Protein AF-A0A225UY93-F1 (afdb_monomer_lite)

Sequence (191 aa):
ISNSDKIRLAHNSFARAEPFVVEERKATEDDDVYHFVAYVPVNGKVYELDGLREGPICLGDVPNVENRDSWLQLACPVIQKRIEKYAASEIRFNLLALVRNRIQTYEEQLQAIIEAGGSEQQAAQIQADLAAEQHKRENWALENKRRKHNYIPFIIQLLKSLAEKKQLEPLIKQQLDARNTANATNSSNAQ

Organism: NCBI:txid4795

pLDDT: mean 87.5, std 11.99, range [40.66, 97.69]

Structure (mmCIF, N/CA/C/O backbone):
data_AF-A0A225UY93-F1
#
_entry.id   AF-A0A225UY93-F1
#
loop_
_atom_site.group_PDB
_atom_site.id
_atom_site.type_symbol
_atom_site.label_atom_id
_atom_site.label_alt_id
_atom_site.label_comp_id
_atom_site.label_asym_id
_atom_site.label_entity_id
_atom_site.label_seq_id
_atom_site.pdbx_PDB_ins_code
_atom_site.Cartn_x
_atom_site.Cartn_y
_atom_site.Cartn_z
_atom_site.occupancy
_atom_site.B_iso_or_equiv
_atom_site.auth_seq_id
_atom_site.auth_comp_id
_atom_site.auth_asym_id
_atom_site.auth_atom_id
_atom_site.pdbx_PDB_model_num
ATOM 1 N N . ILE A 1 1 ? -19.111 -5.399 -11.668 1.00 74.81 1 ILE A N 1
ATOM 2 C CA . ILE A 1 1 ? -17.850 -4.639 -11.449 1.00 74.81 1 ILE A CA 1
ATOM 3 C C . ILE A 1 1 ? -17.050 -4.529 -12.745 1.00 74.81 1 ILE A C 1
ATOM 5 O O . ILE A 1 1 ? -16.719 -3.413 -13.121 1.00 74.81 1 ILE A O 1
ATOM 9 N N . SER A 1 2 ? -16.821 -5.638 -13.458 1.00 78.19 2 SER A N 1
ATOM 10 C CA . SER A 1 2 ? -16.103 -5.687 -14.747 1.00 78.19 2 SER A CA 1
ATOM 11 C C . SER A 1 2 ? -16.618 -4.710 -15.814 1.00 78.19 2 SER A C 1
ATOM 13 O O . SER A 1 2 ? -15.820 -4.093 -16.507 1.00 78.19 2 SER A O 1
ATOM 15 N N . ASN A 1 3 ? -17.934 -4.500 -15.895 1.00 86.56 3 ASN A N 1
ATOM 16 C CA . ASN A 1 3 ? -18.546 -3.632 -16.913 1.00 86.56 3 ASN A CA 1
ATOM 17 C C . ASN A 1 3 ? -18.624 -2.143 -16.515 1.00 86.56 3 ASN A C 1
ATOM 19 O O . ASN A 1 3 ? -19.326 -1.371 -17.160 1.00 86.56 3 ASN A O 1
ATOM 23 N N . SER A 1 4 ? -17.968 -1.722 -15.429 1.00 93.81 4 SER A N 1
ATOM 24 C CA . SER A 1 4 ? -17.979 -0.317 -15.004 1.00 93.81 4 SER A CA 1
ATOM 25 C C . SER A 1 4 ? -16.812 0.447 -15.619 1.00 93.81 4 SER A C 1
ATOM 27 O O . SER A 1 4 ? -15.666 0.292 -15.192 1.00 93.81 4 SER A O 1
ATOM 29 N N . ASP A 1 5 ? -17.106 1.337 -16.567 1.00 90.06 5 ASP A N 1
ATOM 30 C CA . ASP A 1 5 ? -16.084 2.157 -17.226 1.00 90.06 5 ASP A CA 1
ATOM 31 C C . ASP A 1 5 ? -15.324 3.056 -16.258 1.00 90.06 5 ASP A C 1
ATOM 33 O O . ASP A 1 5 ? -14.111 3.200 -16.377 1.00 90.06 5 ASP A O 1
ATOM 37 N N . LYS A 1 6 ? -16.002 3.618 -15.252 1.00 92.38 6 LYS A N 1
ATOM 38 C CA . LYS A 1 6 ? -15.345 4.454 -14.236 1.00 92.38 6 LYS A CA 1
ATOM 39 C C . LYS A 1 6 ? -14.279 3.667 -13.472 1.00 92.38 6 LYS A C 1
ATOM 41 O O . LYS A 1 6 ? -13.174 4.165 -13.276 1.00 92.38 6 LYS A O 1
ATOM 46 N N . ILE A 1 7 ? -14.604 2.435 -13.071 1.00 90.12 7 ILE A N 1
ATOM 47 C CA . ILE A 1 7 ? -13.672 1.554 -12.354 1.00 90.12 7 ILE A CA 1
ATOM 48 C C . ILE A 1 7 ? -12.534 1.140 -13.285 1.00 90.12 7 ILE A C 1
ATOM 50 O O . ILE A 1 7 ? -11.372 1.237 -12.903 1.00 90.12 7 ILE A O 1
ATOM 54 N N . ARG A 1 8 ? -12.856 0.747 -14.521 1.00 88.44 8 ARG A N 1
ATOM 55 C CA . ARG A 1 8 ? -11.872 0.336 -15.527 1.00 88.44 8 ARG A CA 1
ATOM 56 C C . ARG A 1 8 ? -10.878 1.451 -15.852 1.00 88.44 8 ARG A C 1
ATOM 58 O O . ARG A 1 8 ? -9.677 1.209 -15.868 1.00 88.44 8 ARG A O 1
ATOM 65 N N . LEU A 1 9 ? -11.355 2.677 -16.066 1.00 88.19 9 LEU A N 1
ATOM 66 C CA . LEU A 1 9 ? -10.507 3.837 -16.347 1.00 88.19 9 LEU A CA 1
ATOM 67 C C . LEU A 1 9 ? -9.611 4.180 -15.155 1.00 88.19 9 LEU A C 1
ATOM 69 O O . LEU A 1 9 ? -8.415 4.393 -15.338 1.00 88.19 9 LEU A O 1
ATOM 73 N N . ALA A 1 10 ? -10.159 4.191 -13.936 1.00 88.81 10 ALA A N 1
ATOM 74 C CA . ALA A 1 10 ? -9.372 4.440 -12.732 1.00 88.81 10 ALA A CA 1
ATOM 75 C C . ALA A 1 10 ? -8.293 3.365 -12.536 1.00 88.81 10 ALA A C 1
ATOM 77 O O . ALA A 1 10 ? -7.130 3.717 -12.353 1.00 88.81 10 ALA A O 1
ATOM 78 N N . HIS A 1 11 ? -8.650 2.083 -12.652 1.00 87.06 11 HIS A N 1
ATOM 79 C CA . HIS A 1 11 ? -7.726 0.950 -12.567 1.00 87.06 11 HIS A CA 1
ATOM 80 C C . HIS A 1 11 ? -6.595 1.065 -13.598 1.00 87.06 11 HIS A C 1
ATOM 82 O O . HIS A 1 11 ? -5.417 1.084 -13.241 1.00 87.06 11 HIS A O 1
ATOM 88 N N . ASN A 1 12 ? -6.949 1.251 -14.871 1.00 86.12 12 ASN A N 1
ATOM 89 C CA . ASN A 1 12 ? -5.981 1.321 -15.964 1.00 86.12 12 ASN A CA 1
ATOM 90 C C . ASN A 1 12 ? -5.109 2.574 -15.895 1.00 86.12 12 ASN A C 1
ATOM 92 O O . ASN A 1 12 ? -3.985 2.564 -16.387 1.00 86.12 12 ASN A O 1
ATOM 96 N N . SER A 1 13 ? -5.581 3.643 -15.247 1.00 86.06 13 SER A N 1
ATOM 97 C CA . SER A 1 13 ? -4.773 4.844 -15.074 1.00 86.06 13 SER A CA 1
ATOM 98 C C . SER A 1 13 ? -3.496 4.578 -14.278 1.00 86.06 13 SER A C 1
ATOM 100 O O . SER A 1 13 ? -2.556 5.344 -14.444 1.00 86.06 13 SER A O 1
ATOM 102 N N . PHE A 1 14 ? -3.433 3.534 -13.440 1.00 84.06 14 PHE A N 1
ATOM 103 C CA . PHE A 1 14 ? -2.247 3.153 -12.659 1.00 84.06 14 PHE A CA 1
ATOM 104 C C . PHE A 1 14 ? -1.382 2.069 -13.323 1.00 84.06 14 PHE A C 1
ATOM 106 O O . PHE A 1 14 ? -0.373 1.670 -12.741 1.00 84.06 14 PHE A O 1
ATOM 113 N N . ALA A 1 15 ? -1.744 1.606 -14.524 1.00 82.00 15 ALA A N 1
ATOM 114 C CA . ALA A 1 15 ? -0.946 0.639 -15.268 1.00 82.00 15 ALA A CA 1
ATOM 115 C C . ALA A 1 15 ? 0.415 1.230 -15.683 1.00 82.00 15 ALA A C 1
ATOM 117 O O . ALA A 1 15 ? 0.569 2.447 -15.839 1.00 82.00 15 ALA A O 1
ATOM 118 N N . ARG A 1 16 ? 1.418 0.359 -15.849 1.00 76.06 16 ARG A N 1
ATOM 119 C CA . ARG A 1 16 ? 2.731 0.752 -16.379 1.00 76.06 16 ARG A CA 1
ATOM 120 C C . ARG A 1 16 ? 2.577 1.230 -17.822 1.00 76.06 16 ARG A C 1
ATOM 122 O O . ARG A 1 16 ? 1.710 0.754 -18.549 1.00 76.06 16 ARG A O 1
ATOM 129 N N . ALA A 1 17 ? 3.437 2.155 -18.243 1.00 72.44 17 ALA A N 1
ATOM 130 C CA . ALA A 1 17 ? 3.565 2.438 -19.665 1.00 72.44 17 ALA A CA 1
ATOM 131 C C . ALA A 1 17 ? 4.197 1.218 -20.344 1.00 72.44 17 ALA A C 1
ATOM 133 O O . ALA A 1 17 ? 5.351 0.899 -20.064 1.00 72.44 17 ALA A O 1
ATOM 134 N N . GLU A 1 18 ? 3.449 0.548 -21.218 1.00 68.56 18 GLU A N 1
ATOM 135 C CA . GLU A 1 18 ? 3.971 -0.512 -22.081 1.00 68.56 18 GLU A CA 1
ATOM 136 C C . GLU A 1 18 ? 4.234 0.069 -23.476 1.00 68.56 18 GLU A C 1
ATOM 138 O O . GLU A 1 18 ? 3.305 0.250 -24.262 1.00 68.56 18 GLU A O 1
ATOM 143 N N . PRO A 1 19 ? 5.484 0.460 -23.785 1.00 60.28 19 PRO A N 1
ATOM 144 C CA . PRO A 1 19 ? 5.819 1.081 -25.064 1.00 60.28 19 PRO A CA 1
ATOM 145 C C . PRO A 1 19 ? 5.869 0.086 -26.231 1.00 60.28 19 PRO A C 1
ATOM 147 O O . PRO A 1 19 ? 5.922 0.514 -27.382 1.00 60.28 19 PRO A O 1
ATOM 150 N N . PHE A 1 20 ? 5.853 -1.217 -25.949 1.00 67.00 20 PHE A N 1
ATOM 151 C CA . PHE A 1 20 ? 5.812 -2.280 -26.946 1.00 67.00 20 PHE A CA 1
ATOM 152 C C . PHE A 1 20 ? 4.588 -3.151 -26.688 1.00 67.00 20 PHE A C 1
ATOM 154 O O . PHE A 1 20 ? 4.304 -3.482 -25.541 1.00 67.00 20 PHE A O 1
ATOM 161 N N . VAL A 1 21 ? 3.887 -3.532 -27.754 1.00 56.62 21 VAL A N 1
ATOM 162 C CA . VAL A 1 21 ? 2.833 -4.543 -27.676 1.00 56.62 21 VAL A CA 1
ATOM 163 C C . VAL A 1 21 ? 3.530 -5.882 -27.462 1.00 56.62 21 VAL A C 1
ATOM 165 O O . VAL A 1 21 ? 4.127 -6.424 -28.390 1.00 56.62 21 VAL A O 1
ATOM 168 N N . VAL A 1 22 ? 3.523 -6.383 -26.231 1.00 57.31 22 VAL A N 1
ATOM 169 C CA . VAL A 1 22 ? 3.884 -7.778 -25.978 1.00 57.31 22 VAL A CA 1
ATOM 170 C C . VAL A 1 22 ? 2.705 -8.596 -26.496 1.00 57.31 22 VAL A C 1
ATOM 172 O O . VAL A 1 22 ? 1.585 -8.409 -26.025 1.00 57.31 22 VAL A O 1
ATOM 175 N N . GLU A 1 23 ? 2.918 -9.435 -27.514 1.00 51.16 23 GLU A N 1
ATOM 176 C CA . GLU A 1 23 ? 1.897 -10.402 -27.932 1.00 51.16 23 GLU A CA 1
ATOM 177 C C . GLU A 1 23 ? 1.429 -11.174 -26.693 1.00 51.16 23 GLU A C 1
ATOM 179 O O . GLU A 1 23 ? 2.265 -11.585 -25.885 1.00 51.16 23 GLU A O 1
ATOM 184 N N . GLU A 1 24 ? 0.111 -11.320 -26.518 1.00 52.06 24 GLU A N 1
ATOM 185 C CA . GLU A 1 24 ? -0.499 -12.005 -25.373 1.00 52.06 24 GLU A CA 1
ATOM 186 C C . GLU A 1 24 ? 0.020 -13.448 -25.286 1.00 52.06 24 GLU A C 1
ATOM 188 O O . GLU A 1 24 ? -0.545 -14.388 -25.849 1.00 52.06 24 GLU A O 1
ATOM 193 N N . ARG A 1 25 ? 1.138 -13.640 -24.586 1.00 57.66 25 ARG A N 1
ATOM 194 C CA . ARG A 1 25 ? 1.660 -14.960 -24.261 1.00 57.66 25 ARG A CA 1
ATOM 195 C C . ARG A 1 25 ? 0.921 -15.469 -23.032 1.00 57.66 25 ARG A C 1
ATOM 197 O O . ARG A 1 25 ? 0.628 -14.711 -22.108 1.00 57.66 25 ARG A O 1
ATOM 204 N N . LYS A 1 26 ? 0.616 -16.767 -23.016 1.00 54.38 26 LYS A N 1
ATOM 205 C CA . LYS A 1 26 ? 0.087 -17.416 -21.812 1.00 54.38 26 LYS A CA 1
ATOM 206 C C . LYS A 1 26 ? 1.077 -17.218 -20.669 1.00 54.38 26 LYS A C 1
ATOM 208 O O . LYS A 1 26 ? 2.279 -17.349 -20.894 1.00 54.38 26 LYS A O 1
ATOM 213 N N . ALA A 1 27 ? 0.544 -16.940 -19.480 1.00 58.69 27 ALA A N 1
ATOM 214 C CA . ALA A 1 27 ? 1.356 -16.773 -18.289 1.00 58.69 27 ALA A CA 1
ATOM 215 C C . ALA A 1 27 ? 2.241 -18.014 -18.077 1.00 58.69 27 ALA A C 1
ATOM 217 O O . ALA A 1 27 ? 1.733 -19.139 -18.053 1.00 58.69 27 ALA A O 1
ATOM 218 N N . THR A 1 28 ? 3.552 -17.814 -17.985 1.00 66.12 28 THR A N 1
ATOM 219 C CA . THR A 1 28 ? 4.525 -18.851 -17.615 1.00 66.12 28 THR A CA 1
ATOM 220 C C . THR A 1 28 ? 4.696 -18.905 -16.096 1.00 66.12 28 THR A C 1
ATOM 222 O O . THR A 1 28 ? 4.259 -17.994 -15.403 1.00 66.12 28 THR A O 1
ATOM 225 N N . GLU A 1 29 ? 5.351 -19.939 -15.559 1.00 59.09 29 GLU A N 1
ATOM 226 C CA . GLU A 1 29 ? 5.636 -20.037 -14.110 1.00 59.09 29 GLU A CA 1
ATOM 227 C C . GLU A 1 29 ? 6.471 -18.854 -13.573 1.00 59.09 29 GLU A C 1
ATOM 229 O O . GLU A 1 29 ? 6.382 -18.522 -12.392 1.00 59.09 29 GLU A O 1
ATOM 234 N N . ASP A 1 30 ? 7.217 -18.177 -14.454 1.00 60.00 30 ASP A N 1
ATOM 235 C CA . ASP A 1 30 ? 7.965 -16.950 -14.151 1.00 60.00 30 ASP A CA 1
ATOM 236 C C . ASP A 1 30 ? 7.093 -15.682 -14.088 1.00 60.00 30 ASP A C 1
ATOM 238 O O . ASP A 1 30 ? 7.570 -14.636 -13.646 1.00 60.00 30 ASP A O 1
ATOM 242 N N . ASP A 1 31 ? 5.835 -15.730 -14.544 1.00 65.25 31 ASP A N 1
ATOM 243 C CA . ASP A 1 31 ? 4.956 -14.562 -14.515 1.00 65.25 31 ASP A CA 1
ATOM 244 C C . ASP A 1 31 ? 4.306 -14.426 -13.126 1.00 65.25 31 ASP A C 1
ATOM 246 O O . ASP A 1 31 ? 3.697 -15.356 -12.594 1.00 65.25 31 ASP A O 1
ATOM 250 N N . ASP A 1 32 ? 4.416 -13.234 -12.532 1.00 62.59 32 ASP A N 1
ATOM 251 C CA . ASP A 1 32 ? 3.894 -12.931 -11.197 1.00 62.59 32 ASP A CA 1
ATOM 252 C C . ASP A 1 32 ? 2.352 -12.827 -11.199 1.00 62.59 32 ASP A C 1
ATOM 254 O O . ASP A 1 32 ? 1.763 -11.739 -11.201 1.00 62.59 32 ASP A O 1
ATOM 258 N N . VAL A 1 33 ? 1.669 -13.973 -11.201 1.00 72.06 33 VAL A N 1
ATOM 259 C CA . VAL A 1 33 ? 0.207 -14.044 -11.084 1.00 72.06 33 VAL A CA 1
ATOM 260 C C . VAL A 1 33 ? -0.194 -13.904 -9.615 1.00 72.06 33 VAL A C 1
ATOM 262 O O . VAL A 1 33 ? -0.272 -14.876 -8.864 1.00 72.06 33 VAL A O 1
ATOM 265 N N . TYR A 1 34 ? -0.469 -12.670 -9.192 1.00 79.81 34 TYR A N 1
ATOM 266 C CA . TYR A 1 34 ? -0.979 -12.401 -7.849 1.00 79.81 34 TYR A CA 1
ATOM 267 C C . TYR A 1 34 ? -2.482 -12.662 -7.743 1.00 79.81 34 TYR A C 1
ATOM 269 O O . TYR A 1 34 ? -3.283 -12.158 -8.531 1.00 79.81 34 TYR A O 1
ATOM 277 N N . HIS A 1 35 ? -2.865 -13.389 -6.695 1.00 87.25 35 HIS A N 1
ATOM 278 C CA . HIS A 1 35 ? -4.253 -13.571 -6.283 1.00 87.25 35 HIS A CA 1
ATOM 279 C C . HIS A 1 35 ? -4.563 -12.707 -5.058 1.00 87.25 35 HIS A C 1
ATOM 281 O O . HIS A 1 35 ? -3.821 -12.723 -4.074 1.00 87.25 35 HIS A O 1
ATOM 287 N N . PHE A 1 36 ? -5.670 -11.966 -5.101 1.00 92.12 36 PHE A N 1
ATOM 288 C CA . PHE A 1 36 ? -6.088 -11.096 -4.005 1.00 92.12 36 PHE A CA 1
ATOM 289 C C . PHE A 1 36 ? -7.142 -11.778 -3.137 1.00 92.12 36 PHE A C 1
ATOM 291 O O . PHE A 1 36 ? -8.189 -12.205 -3.622 1.00 92.12 36 PHE A O 1
ATOM 298 N N . VAL A 1 37 ? -6.892 -11.791 -1.827 1.00 94.56 37 VAL A N 1
ATOM 299 C CA . VAL A 1 37 ? -7.869 -12.197 -0.814 1.00 94.56 37 VAL A CA 1
ATOM 300 C C . VAL A 1 37 ? -7.983 -11.100 0.232 1.00 94.56 37 VAL A C 1
ATOM 302 O O . VAL A 1 37 ? -6.971 -10.599 0.722 1.00 94.56 37 VAL A O 1
ATOM 305 N N . ALA A 1 38 ? -9.215 -10.717 0.556 1.00 97.00 38 ALA A N 1
ATOM 306 C CA . ALA A 1 38 ? -9.509 -9.670 1.525 1.00 97.00 38 ALA A CA 1
ATOM 307 C C . ALA A 1 38 ? -10.113 -10.258 2.804 1.00 97.00 38 ALA A C 1
ATOM 309 O O . ALA A 1 38 ? -10.886 -11.209 2.752 1.00 97.00 38 ALA A O 1
ATOM 310 N N . TYR A 1 39 ? -9.795 -9.656 3.948 1.00 97.44 39 TYR A N 1
ATOM 311 C CA . TYR A 1 39 ? -10.366 -10.015 5.245 1.00 97.44 39 TYR A CA 1
ATOM 312 C C . TYR A 1 39 ? -11.118 -8.812 5.797 1.00 97.44 39 TYR A C 1
ATOM 314 O O . TYR A 1 39 ? -10.558 -7.716 5.851 1.00 97.44 39 TYR A O 1
ATOM 322 N N . VAL A 1 40 ? -12.384 -8.997 6.173 1.00 96.69 40 VAL A N 1
ATOM 323 C CA . VAL A 1 40 ? -13.257 -7.895 6.594 1.00 96.69 40 VAL A CA 1
ATOM 324 C C . VAL A 1 40 ? -14.129 -8.278 7.796 1.00 96.69 40 VAL A C 1
ATOM 326 O O . VAL A 1 40 ? -14.708 -9.367 7.808 1.00 96.69 40 VAL A O 1
ATOM 329 N N . PRO A 1 41 ? -14.273 -7.398 8.802 1.00 96.31 41 PRO A N 1
ATOM 330 C CA . PRO A 1 41 ? -15.283 -7.551 9.842 1.00 96.31 41 PRO A CA 1
ATOM 331 C C . PRO A 1 41 ? -16.636 -6.998 9.360 1.00 96.31 41 PRO A C 1
ATOM 333 O O . PRO A 1 41 ? -16.740 -5.833 8.979 1.00 96.31 41 PRO A O 1
ATOM 336 N N . VAL A 1 42 ? -17.689 -7.817 9.387 1.00 95.25 42 VAL A N 1
ATOM 337 C CA . VAL A 1 42 ? -19.061 -7.430 9.014 1.00 95.25 42 VAL A CA 1
ATOM 338 C C . VAL A 1 42 ? -20.049 -8.049 10.001 1.00 95.25 42 VAL A C 1
ATOM 340 O O . VAL A 1 42 ? -20.013 -9.251 10.250 1.00 95.25 42 VAL A O 1
ATOM 343 N N . ASN A 1 43 ? -20.955 -7.239 10.558 1.00 93.69 43 ASN A N 1
ATOM 344 C CA . ASN A 1 43 ? -22.036 -7.685 11.452 1.00 93.69 43 ASN A CA 1
ATOM 345 C C . ASN A 1 43 ? -21.565 -8.590 12.611 1.00 93.69 43 ASN A C 1
ATOM 347 O O . ASN A 1 43 ? -22.155 -9.636 12.869 1.00 93.69 43 ASN A O 1
ATOM 351 N N . GLY A 1 44 ? -20.476 -8.209 13.287 1.00 94.38 44 GLY A N 1
ATOM 352 C CA . GLY A 1 44 ? -19.936 -8.963 14.426 1.00 94.38 44 GLY A CA 1
ATOM 353 C C . GLY A 1 44 ? -19.224 -10.268 14.057 1.00 94.38 44 GLY A C 1
ATOM 354 O O . GLY A 1 44 ? -18.834 -11.006 14.954 1.00 94.38 44 GLY A O 1
ATOM 355 N N . LYS A 1 45 ? -19.010 -10.546 12.767 1.00 96.31 45 LYS A N 1
ATOM 356 C CA . LYS A 1 45 ? -18.264 -11.709 12.269 1.00 96.31 45 LYS A CA 1
ATOM 357 C C . LYS A 1 45 ? -17.113 -11.280 11.370 1.00 96.31 45 LYS A C 1
ATOM 359 O O . LYS A 1 45 ? -17.142 -10.201 10.781 1.00 96.31 45 LYS A O 1
ATOM 364 N N . VAL A 1 46 ? -16.100 -12.130 11.254 1.00 97.56 46 VAL A N 1
ATOM 365 C CA . VAL A 1 46 ? -14.952 -11.918 10.365 1.00 97.56 46 VAL A CA 1
ATOM 366 C C . VAL A 1 46 ? -15.095 -12.805 9.142 1.00 97.56 46 VAL A C 1
ATOM 368 O O . VAL A 1 46 ? -15.339 -14.004 9.275 1.00 97.56 46 VAL A O 1
ATOM 371 N N . TYR A 1 47 ? -14.921 -12.223 7.960 1.00 97.69 47 TYR A N 1
ATOM 372 C CA . TYR A 1 47 ? -15.031 -12.927 6.690 1.00 97.69 47 TYR A CA 1
ATOM 373 C C . TYR A 1 47 ? -13.739 -12.853 5.894 1.00 97.69 47 TYR A C 1
ATOM 375 O O . TYR A 1 47 ? -13.086 -11.812 5.838 1.00 97.69 47 TYR A O 1
ATOM 383 N N . GLU A 1 48 ? -13.423 -13.956 5.232 1.00 97.62 48 GLU A N 1
ATOM 384 C CA . GLU A 1 48 ? -12.474 -14.017 4.132 1.00 97.62 48 GLU A CA 1
ATOM 385 C C . GLU A 1 48 ? -13.241 -13.933 2.804 1.00 97.62 48 GLU A C 1
ATOM 387 O O . GLU A 1 48 ? -14.211 -14.662 2.578 1.00 97.62 48 GLU A O 1
ATOM 392 N N . LEU A 1 49 ? -12.800 -13.033 1.929 1.00 96.94 49 LEU A N 1
ATOM 393 C CA . LEU A 1 49 ? -13.340 -12.801 0.597 1.00 96.94 49 LEU A CA 1
ATOM 394 C C . LEU A 1 49 ? -12.280 -13.174 -0.437 1.00 96.94 49 LEU A C 1
ATOM 396 O O . LEU A 1 49 ? -11.305 -12.447 -0.638 1.00 96.94 49 LEU A O 1
ATOM 400 N N . ASP A 1 50 ? -12.494 -14.312 -1.087 1.00 95.12 50 ASP A N 1
ATOM 401 C CA . ASP A 1 50 ? -11.630 -14.865 -2.122 1.00 95.12 50 ASP A CA 1
ATOM 402 C C . ASP A 1 50 ? -12.401 -14.902 -3.450 1.00 95.12 50 ASP A C 1
ATOM 404 O O . ASP A 1 50 ? -13.420 -15.582 -3.563 1.00 95.12 50 ASP A O 1
ATOM 408 N N . GLY A 1 51 ? -11.918 -14.165 -4.456 1.00 91.25 51 GLY A N 1
ATOM 409 C CA . GLY A 1 51 ? -12.574 -14.059 -5.764 1.00 91.25 51 GLY A CA 1
ATOM 410 C C . GLY A 1 51 ? -12.579 -15.345 -6.601 1.00 91.25 51 GLY A C 1
ATOM 411 O O . GLY A 1 51 ? -13.281 -15.394 -7.607 1.00 91.25 51 GLY A O 1
ATOM 412 N N . LEU A 1 52 ? -11.819 -16.371 -6.205 1.00 91.19 52 LEU A N 1
ATOM 413 C CA . LEU A 1 52 ? -11.810 -17.691 -6.845 1.00 91.19 52 LEU A CA 1
ATOM 414 C C . LEU A 1 52 ? -12.748 -18.688 -6.153 1.00 91.19 52 LEU A C 1
ATOM 416 O O . LEU A 1 52 ? -12.870 -19.828 -6.601 1.00 91.19 52 LEU A O 1
ATOM 420 N N . ARG A 1 53 ? -13.398 -18.287 -5.057 1.00 93.56 53 ARG A N 1
ATOM 421 C CA . ARG A 1 53 ? -14.353 -19.121 -4.323 1.00 93.56 53 ARG A CA 1
ATOM 422 C C . ARG A 1 53 ? -15.788 -18.696 -4.604 1.00 93.56 53 ARG A C 1
ATOM 424 O O . ARG A 1 53 ? -16.056 -17.564 -4.991 1.00 93.56 53 ARG A O 1
ATOM 431 N N . GLU A 1 54 ? -16.719 -19.619 -4.374 1.00 93.81 54 GLU A N 1
ATOM 432 C CA . GLU A 1 54 ? -18.150 -19.407 -4.637 1.00 93.81 54 GLU A CA 1
ATOM 433 C C . GLU A 1 54 ? -18.777 -18.325 -3.747 1.00 93.81 54 GLU A C 1
ATOM 435 O O . GLU A 1 54 ? -19.774 -17.710 -4.122 1.00 93.81 54 GLU A O 1
ATOM 440 N N . GLY A 1 55 ? -18.198 -18.066 -2.572 1.00 94.50 55 GLY A N 1
ATOM 441 C 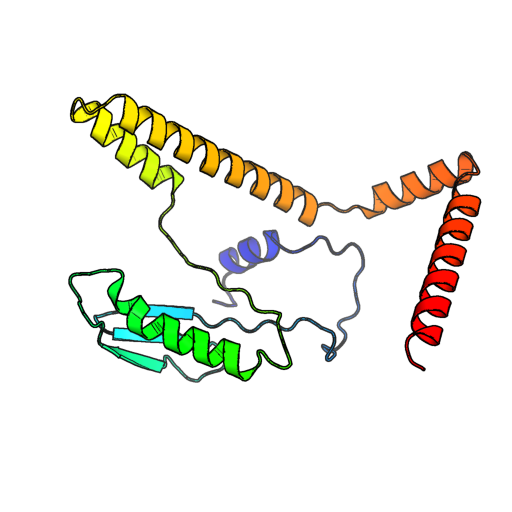CA . GLY A 1 55 ? -18.708 -17.050 -1.667 1.00 94.50 55 GLY A CA 1
ATOM 442 C C . GLY A 1 55 ? -17.803 -16.751 -0.470 1.00 94.50 55 GLY A C 1
ATOM 443 O O . GLY A 1 55 ? -16.730 -17.346 -0.327 1.00 94.50 55 GLY A O 1
ATOM 444 N N . PRO A 1 56 ? -18.240 -15.817 0.396 1.00 96.81 56 PRO A N 1
ATOM 445 C CA . PRO A 1 56 ? -17.528 -15.439 1.612 1.00 96.81 56 PRO A CA 1
ATOM 446 C C . PRO A 1 56 ? -17.355 -16.617 2.570 1.00 96.81 56 PRO A C 1
ATOM 448 O O . PRO A 1 56 ? -18.294 -17.376 2.810 1.00 96.81 56 PRO A O 1
ATOM 451 N N . ILE A 1 57 ? -16.185 -16.719 3.195 1.00 96.69 57 ILE A N 1
ATOM 452 C CA . ILE A 1 57 ? -15.924 -17.712 4.241 1.00 96.69 57 ILE A CA 1
ATOM 453 C C . ILE A 1 57 ? -15.984 -17.012 5.586 1.00 96.69 57 ILE A C 1
ATOM 455 O O . ILE A 1 57 ? -15.202 -16.104 5.858 1.00 96.69 57 ILE A O 1
ATOM 459 N N . CYS A 1 58 ? -16.899 -17.447 6.446 1.00 97.06 58 CYS A N 1
ATOM 460 C CA . CYS A 1 58 ? -16.953 -16.975 7.823 1.00 97.06 58 CYS A CA 1
ATOM 461 C C . CYS A 1 58 ? -15.814 -17.607 8.632 1.00 97.06 58 CYS A C 1
ATOM 463 O O . CYS A 1 58 ? -15.741 -18.829 8.752 1.00 97.06 58 CYS A O 1
ATOM 465 N N . LEU A 1 59 ? -14.952 -16.775 9.214 1.00 96.19 59 LEU A N 1
ATOM 466 C CA . LEU A 1 59 ? -13.839 -17.201 10.066 1.00 96.19 59 LEU A CA 1
ATOM 467 C C . LEU A 1 59 ? -14.243 -17.329 11.541 1.00 96.19 59 LEU A C 1
ATOM 469 O O . LEU A 1 59 ? -13.612 -18.078 12.282 1.00 96.19 59 LEU A O 1
ATOM 473 N N . GLY A 1 60 ? -15.290 -16.616 11.963 1.00 95.88 60 GLY A N 1
ATOM 474 C CA . GLY A 1 60 ? -15.812 -16.659 13.329 1.00 95.88 60 GLY A CA 1
ATOM 475 C C . GLY A 1 60 ? -16.396 -15.328 13.793 1.00 95.88 60 GLY A C 1
ATOM 476 O O . GLY A 1 60 ? -16.453 -14.359 13.032 1.00 95.88 60 GLY A O 1
ATOM 477 N N . ASP A 1 61 ? -16.843 -15.298 15.046 1.00 96.69 61 ASP A N 1
ATOM 478 C CA . ASP A 1 61 ? -17.332 -14.094 15.721 1.00 96.69 61 ASP A CA 1
ATOM 479 C C . ASP A 1 61 ? -16.180 -13.176 16.144 1.00 96.69 61 ASP A C 1
ATOM 481 O O . ASP A 1 61 ? -15.088 -13.626 16.487 1.00 96.69 61 ASP A O 1
ATOM 485 N N . VAL A 1 62 ? -16.430 -11.869 16.121 1.00 95.94 62 VAL A N 1
ATOM 486 C CA . VAL A 1 62 ? -15.495 -10.854 16.609 1.00 95.94 62 VAL A CA 1
ATOM 487 C C . VAL A 1 62 ? -15.374 -10.994 18.137 1.00 95.94 62 VAL A C 1
ATOM 489 O O . VAL A 1 62 ? -16.401 -10.927 18.813 1.00 95.94 62 VAL A O 1
ATOM 492 N N . PRO A 1 63 ? -14.163 -11.154 18.716 1.00 93.38 63 PRO A N 1
ATOM 493 C CA . PRO A 1 63 ? -14.003 -11.530 20.125 1.00 93.38 63 PRO A CA 1
ATOM 494 C C . PRO A 1 63 ? -14.535 -10.478 21.093 1.00 93.38 63 PRO A C 1
ATOM 496 O O . PRO A 1 63 ? -15.048 -10.808 22.157 1.00 93.38 63 PRO A O 1
ATOM 499 N N . ASN A 1 64 ? -14.400 -9.202 20.731 1.00 93.38 64 ASN A N 1
ATOM 500 C CA . ASN A 1 64 ? -14.950 -8.092 21.489 1.00 93.38 64 ASN A CA 1
ATOM 501 C C . ASN A 1 64 ? -15.500 -7.041 20.521 1.00 93.38 64 ASN A C 1
ATOM 503 O O . ASN A 1 64 ? -14.741 -6.271 19.936 1.00 93.38 64 ASN A O 1
ATOM 507 N N . VAL A 1 65 ? -16.823 -6.996 20.375 1.00 86.94 65 VAL A N 1
ATOM 508 C CA . VAL A 1 65 ? -17.509 -6.101 19.431 1.00 86.94 65 VAL A CA 1
ATOM 509 C C . VAL A 1 65 ? -17.324 -4.615 19.782 1.00 86.94 65 VAL A C 1
ATOM 511 O O . VAL A 1 65 ? -17.384 -3.771 18.890 1.00 86.94 65 VAL A O 1
ATOM 514 N N . GLU A 1 66 ? -17.041 -4.278 21.044 1.00 89.94 66 GLU A N 1
ATOM 515 C CA . GLU A 1 66 ? -16.753 -2.897 21.464 1.00 89.94 66 GLU A CA 1
ATOM 516 C C . GLU A 1 66 ? -15.361 -2.442 21.005 1.00 89.94 66 GLU A C 1
ATOM 518 O O . GLU A 1 66 ? -15.150 -1.271 20.679 1.00 89.94 66 GLU A O 1
ATOM 523 N N . ASN A 1 67 ? -14.411 -3.377 20.923 1.00 92.44 67 ASN A N 1
ATOM 524 C CA . ASN A 1 67 ? -13.075 -3.112 2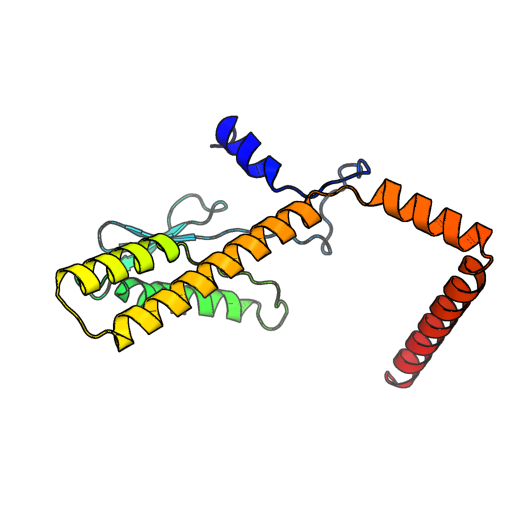0.411 1.00 92.44 67 ASN A CA 1
ATOM 525 C C . ASN A 1 67 ? -13.011 -3.374 18.899 1.00 92.44 67 ASN A C 1
ATOM 527 O O . ASN A 1 67 ? -12.937 -4.519 18.448 1.00 92.44 67 ASN A O 1
ATOM 531 N N . ARG A 1 68 ? -12.940 -2.289 18.121 1.00 86.38 68 ARG A N 1
ATOM 532 C CA . ARG A 1 68 ? -12.881 -2.319 16.650 1.00 86.38 68 ARG A CA 1
ATOM 533 C C . ARG A 1 68 ? -11.712 -3.099 16.062 1.00 86.38 68 ARG A C 1
ATOM 535 O O . ARG A 1 68 ? -11.820 -3.479 14.905 1.00 86.38 68 ARG A O 1
ATOM 542 N N . ASP A 1 69 ? -10.648 -3.352 16.818 1.00 92.50 69 ASP A N 1
ATOM 543 C CA . ASP A 1 69 ? -9.467 -4.076 16.338 1.00 92.50 69 ASP A CA 1
ATOM 544 C C . ASP A 1 69 ? -9.455 -5.543 16.783 1.00 92.50 69 ASP A C 1
ATOM 546 O O . ASP A 1 69 ? -8.608 -6.323 16.350 1.00 92.50 69 ASP A O 1
ATOM 550 N N . SER A 1 70 ? -10.410 -5.970 17.616 1.00 94.50 70 SER A N 1
ATOM 551 C CA . SER A 1 70 ? -10.429 -7.338 18.148 1.00 94.50 70 SER A CA 1
ATOM 552 C C . SER A 1 70 ? -10.589 -8.404 17.059 1.00 94.50 70 SER A C 1
ATOM 554 O O . SER A 1 70 ? -10.093 -9.517 17.213 1.00 94.50 70 SER A O 1
ATOM 556 N N . TRP A 1 71 ? -11.202 -8.070 15.918 1.00 96.19 71 TRP A N 1
ATOM 557 C CA . TRP A 1 71 ? -11.318 -8.976 14.770 1.00 96.19 71 TRP A CA 1
ATOM 558 C C . TRP A 1 71 ? -9.958 -9.382 14.180 1.00 96.19 71 TRP A C 1
ATOM 560 O O . TRP A 1 71 ? -9.842 -10.466 13.602 1.00 96.19 71 TRP A O 1
ATOM 570 N N . LEU A 1 72 ? -8.915 -8.557 14.358 1.00 96.19 72 LEU A N 1
ATOM 571 C CA . LEU A 1 72 ? -7.550 -8.877 13.934 1.00 96.19 72 LEU A CA 1
ATOM 572 C C . LEU A 1 72 ? -7.012 -10.114 14.660 1.00 96.19 72 LEU A C 1
ATOM 574 O O . LEU A 1 72 ? -6.195 -10.841 14.102 1.00 96.19 72 LEU A O 1
ATOM 578 N N . GLN A 1 73 ? -7.513 -10.409 15.863 1.00 94.94 73 GLN A N 1
ATOM 579 C CA . GLN A 1 73 ? -7.151 -11.619 16.603 1.00 94.94 73 GLN A CA 1
ATOM 580 C C . GLN A 1 73 ? -7.606 -12.899 15.886 1.00 94.94 73 GLN A C 1
ATOM 582 O O . GLN A 1 73 ? -6.983 -13.939 16.075 1.00 94.94 73 GLN A O 1
ATOM 587 N N . LEU A 1 74 ? -8.641 -12.837 15.033 1.00 94.94 74 LEU A N 1
ATOM 588 C CA . LEU A 1 74 ? -9.007 -13.948 14.143 1.00 94.94 74 LEU A CA 1
ATOM 589 C C . LEU A 1 74 ? -8.285 -13.872 12.799 1.00 94.94 74 LEU A C 1
ATOM 591 O O . LEU A 1 74 ? -7.793 -14.888 12.311 1.00 94.94 74 LEU A O 1
ATOM 595 N N . ALA A 1 75 ? -8.232 -12.689 12.183 1.00 95.75 75 ALA A N 1
ATOM 596 C CA . ALA A 1 75 ? -7.697 -12.553 10.830 1.00 95.75 75 ALA A CA 1
ATOM 597 C C . ALA A 1 75 ? -6.180 -12.799 10.769 1.00 95.75 75 ALA A C 1
ATOM 599 O O . ALA A 1 75 ? -5.717 -13.525 9.890 1.00 95.75 75 ALA A O 1
ATOM 600 N N . CYS A 1 76 ? -5.402 -12.249 11.708 1.00 95.88 76 CYS A N 1
ATOM 601 C CA . CYS A 1 76 ? -3.940 -12.346 11.687 1.00 95.88 76 CYS A CA 1
ATOM 602 C C . CYS A 1 76 ? -3.434 -13.801 11.740 1.00 95.88 76 CYS A C 1
ATOM 604 O O . CYS A 1 76 ? -2.626 -14.152 10.880 1.00 95.88 76 CYS A O 1
ATOM 606 N N . PRO A 1 77 ? -3.924 -14.688 12.633 1.00 96.25 77 PRO A N 1
ATOM 607 C CA . PRO A 1 77 ? -3.514 -16.095 12.621 1.00 96.25 77 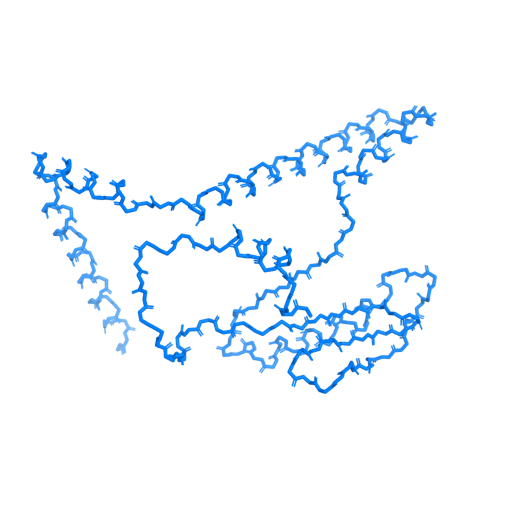PRO A CA 1
ATOM 608 C C . PRO A 1 77 ? -3.868 -16.834 11.325 1.00 96.25 77 PRO A C 1
ATOM 610 O O . PRO A 1 77 ? -3.117 -17.705 10.889 1.00 96.25 77 PRO A O 1
ATOM 613 N N . VAL A 1 78 ? -4.998 -16.503 10.690 1.00 95.25 78 VAL A N 1
ATOM 614 C CA . VAL A 1 78 ? -5.402 -17.104 9.406 1.00 95.25 78 VAL A CA 1
ATOM 615 C C . VAL A 1 78 ? -4.469 -16.654 8.280 1.00 95.25 78 VAL A C 1
ATOM 617 O O . VAL A 1 78 ? -3.996 -17.486 7.503 1.00 95.25 78 VAL A O 1
ATOM 620 N N . ILE A 1 79 ? -4.148 -15.358 8.228 1.00 94.50 79 ILE A N 1
ATOM 621 C CA . ILE A 1 79 ? -3.188 -14.789 7.273 1.00 94.50 79 ILE A CA 1
ATOM 622 C C . ILE A 1 79 ? -1.802 -15.408 7.476 1.00 94.50 79 ILE A C 1
ATOM 624 O O . ILE A 1 79 ? -1.173 -15.833 6.510 1.00 94.50 79 ILE A O 1
ATOM 628 N N . GLN A 1 80 ? -1.346 -15.512 8.724 1.00 93.88 80 GLN A N 1
ATOM 629 C CA . GLN A 1 80 ? -0.044 -16.080 9.056 1.00 93.88 80 GLN A CA 1
ATOM 630 C C . GLN A 1 80 ? 0.061 -17.544 8.614 1.00 93.88 80 GLN A C 1
ATOM 632 O O . GLN A 1 80 ? 0.978 -17.881 7.870 1.00 93.88 80 GLN A O 1
ATOM 637 N N . LYS A 1 81 ? -0.923 -18.389 8.957 1.00 92.62 81 LYS A N 1
ATOM 638 C CA . LYS A 1 81 ? -0.965 -19.793 8.506 1.00 92.62 81 LYS A CA 1
ATOM 639 C C . LYS A 1 81 ? -0.934 -19.920 6.983 1.00 92.62 81 LYS A C 1
ATOM 641 O O . LYS A 1 81 ? -0.348 -20.857 6.443 1.00 92.62 81 LYS A O 1
ATOM 646 N N . ARG A 1 82 ? -1.578 -18.989 6.273 1.00 90.06 82 ARG A N 1
ATOM 647 C CA . ARG A 1 82 ? -1.560 -18.958 4.807 1.00 90.06 82 ARG A CA 1
ATOM 648 C C . ARG A 1 82 ? -0.171 -18.648 4.258 1.00 90.06 82 ARG A C 1
ATOM 650 O O . ARG A 1 82 ? 0.233 -19.304 3.304 1.00 90.06 82 ARG A O 1
ATOM 657 N N . ILE A 1 83 ? 0.531 -17.677 4.840 1.00 89.44 83 ILE A N 1
ATOM 658 C CA . ILE A 1 83 ? 1.904 -17.330 4.451 1.00 89.44 83 ILE A CA 1
ATOM 659 C C . ILE A 1 83 ? 2.837 -18.510 4.753 1.00 89.44 83 ILE A C 1
ATOM 661 O O . ILE A 1 83 ? 3.563 -18.960 3.871 1.00 89.44 83 ILE A O 1
ATOM 665 N N . GLU A 1 84 ? 2.754 -19.076 5.959 1.00 89.69 84 GLU A N 1
ATOM 666 C CA . GLU A 1 84 ? 3.582 -20.205 6.409 1.00 89.69 84 GLU A CA 1
ATOM 667 C C . GLU A 1 84 ? 3.477 -21.427 5.491 1.00 89.69 84 GLU A C 1
ATOM 669 O O . GLU A 1 84 ? 4.485 -22.078 5.226 1.00 89.69 84 GLU A O 1
ATOM 674 N N . LYS A 1 85 ? 2.287 -21.708 4.940 1.00 86.88 85 LYS A N 1
ATOM 675 C CA . LYS A 1 85 ? 2.064 -22.839 4.024 1.00 86.88 85 LYS A CA 1
ATOM 676 C C . LYS A 1 85 ? 2.991 -22.826 2.803 1.00 86.88 85 LYS A C 1
ATOM 678 O O . LYS A 1 85 ? 3.317 -23.892 2.288 1.00 86.88 85 LYS A O 1
ATOM 683 N N . TYR A 1 86 ? 3.397 -21.647 2.341 1.00 82.12 86 TYR A N 1
ATOM 684 C CA . TYR A 1 86 ? 4.249 -21.500 1.161 1.00 82.12 86 TYR A CA 1
ATOM 685 C C . TYR A 1 86 ? 5.592 -20.835 1.482 1.00 82.12 86 TYR A C 1
ATOM 687 O O . TYR A 1 86 ? 6.417 -20.708 0.588 1.00 82.12 86 TYR A O 1
ATOM 695 N N . ALA A 1 87 ? 5.850 -20.461 2.740 1.00 78.06 87 ALA A N 1
ATOM 696 C CA . ALA A 1 87 ? 7.041 -19.709 3.141 1.00 78.06 87 ALA A CA 1
ATOM 697 C C . ALA A 1 87 ? 8.370 -20.429 2.843 1.00 78.06 87 ALA A C 1
ATOM 699 O O . ALA A 1 87 ? 9.403 -19.780 2.714 1.00 78.06 87 ALA A O 1
ATOM 700 N N . ALA A 1 88 ? 8.358 -21.762 2.727 1.00 76.69 88 ALA A N 1
ATOM 701 C CA . ALA A 1 88 ? 9.540 -22.547 2.365 1.00 76.69 88 ALA A CA 1
ATOM 702 C C . ALA A 1 88 ? 9.904 -22.456 0.870 1.00 76.69 88 ALA A C 1
ATOM 704 O O . ALA A 1 88 ? 11.053 -22.696 0.510 1.00 76.69 88 ALA A O 1
ATOM 705 N N . SER A 1 89 ? 8.935 -22.138 0.008 1.00 76.94 89 SER A N 1
ATOM 706 C CA . SER A 1 89 ? 9.091 -22.113 -1.453 1.00 76.94 89 SER A CA 1
ATOM 707 C C . SER A 1 89 ? 8.864 -20.733 -2.068 1.00 76.94 89 SER A C 1
ATOM 709 O O . SER A 1 89 ? 9.263 -20.507 -3.203 1.00 76.94 89 SER A O 1
ATOM 711 N N . GLU A 1 90 ? 8.200 -19.825 -1.351 1.00 77.44 90 GLU A N 1
ATOM 712 C CA . GLU A 1 90 ? 7.720 -18.551 -1.870 1.00 77.44 90 GLU A CA 1
ATOM 713 C C . GLU A 1 90 ? 7.805 -17.445 -0.813 1.00 77.44 90 GLU A C 1
ATOM 715 O O . GLU A 1 90 ? 7.396 -17.626 0.334 1.00 77.44 90 GLU A O 1
ATOM 720 N N . ILE A 1 91 ? 8.287 -16.271 -1.222 1.00 77.81 91 ILE A N 1
ATOM 721 C CA . ILE A 1 91 ? 8.367 -15.064 -0.382 1.00 77.81 91 ILE A CA 1
ATOM 722 C C . ILE A 1 91 ? 7.585 -13.881 -0.966 1.00 77.81 91 ILE A C 1
ATOM 724 O O . ILE A 1 91 ? 7.469 -12.841 -0.316 1.00 77.81 91 ILE A O 1
ATOM 728 N N . ARG A 1 92 ? 7.043 -14.008 -2.184 1.00 84.50 92 ARG A N 1
ATOM 729 C CA . ARG A 1 92 ? 6.314 -12.960 -2.912 1.00 84.50 92 ARG A CA 1
ATOM 730 C C . ARG A 1 92 ? 4.904 -12.754 -2.348 1.00 84.50 92 ARG A C 1
ATOM 732 O O . ARG A 1 92 ? 3.903 -12.994 -3.016 1.00 84.50 92 ARG A O 1
ATOM 739 N N . PHE A 1 93 ? 4.817 -12.250 -1.120 1.00 86.19 93 PHE A N 1
ATOM 740 C CA . PHE A 1 93 ? 3.565 -11.839 -0.486 1.00 86.19 93 PHE A CA 1
ATOM 741 C C . PHE A 1 93 ? 3.487 -10.324 -0.345 1.00 86.19 93 PHE A C 1
ATOM 743 O O . PHE A 1 93 ? 4.459 -9.659 0.009 1.00 86.19 93 PHE A O 1
ATOM 750 N N . ASN A 1 94 ? 2.294 -9.775 -0.564 1.00 90.00 94 ASN A N 1
ATOM 751 C CA . ASN A 1 94 ? 1.991 -8.391 -0.241 1.00 90.00 94 ASN A CA 1
ATOM 752 C C . ASN A 1 94 ? 0.771 -8.349 0.682 1.00 90.00 94 ASN A C 1
ATOM 754 O O . ASN A 1 94 ? -0.270 -8.923 0.363 1.00 90.00 94 ASN A O 1
ATOM 758 N N . LEU A 1 95 ? 0.910 -7.686 1.829 1.00 92.88 95 LEU A N 1
ATOM 759 C CA . LEU A 1 95 ? -0.171 -7.479 2.785 1.00 92.88 95 LEU A CA 1
ATOM 760 C C . LEU A 1 95 ? -0.428 -5.980 2.915 1.00 92.88 95 LEU A C 1
ATOM 762 O O . LEU A 1 95 ? 0.448 -5.224 3.333 1.00 92.88 95 LEU A O 1
ATOM 766 N N . LEU A 1 96 ? -1.641 -5.559 2.564 1.00 94.94 96 LEU A N 1
ATOM 767 C CA . LEU A 1 96 ? -2.088 -4.173 2.663 1.00 94.94 96 LEU A CA 1
ATOM 768 C C . LEU A 1 96 ? -3.226 -4.065 3.671 1.00 94.94 96 LEU A C 1
ATOM 770 O O . LEU A 1 96 ? -4.084 -4.942 3.750 1.00 94.94 96 LEU A O 1
ATOM 774 N N . ALA A 1 97 ? -3.260 -2.947 4.391 1.00 94.94 97 ALA A N 1
ATOM 775 C CA . ALA A 1 97 ? -4.368 -2.580 5.259 1.00 94.94 97 ALA A CA 1
ATOM 776 C C . ALA A 1 97 ? -5.091 -1.356 4.688 1.00 94.94 97 ALA A C 1
ATOM 778 O O . ALA A 1 97 ? -4.469 -0.335 4.383 1.00 94.94 97 ALA A O 1
ATOM 779 N N . LEU A 1 98 ? -6.416 -1.448 4.567 1.00 94.56 98 LEU A N 1
ATOM 780 C CA . LEU A 1 98 ? -7.266 -0.297 4.281 1.00 94.56 98 LEU A CA 1
ATOM 781 C C . LEU A 1 98 ? -7.570 0.415 5.598 1.00 94.56 98 LEU A C 1
ATOM 783 O O . LEU A 1 98 ? -8.286 -0.108 6.446 1.00 94.56 98 LEU A O 1
ATOM 787 N N . VAL A 1 99 ? -7.001 1.605 5.766 1.00 93.81 99 VAL A N 1
ATOM 788 C CA . VAL A 1 99 ? -7.114 2.412 6.987 1.00 93.81 99 VAL A CA 1
ATOM 789 C C . VAL A 1 99 ? -7.713 3.779 6.680 1.00 93.81 99 VAL A C 1
ATOM 791 O O . VAL A 1 99 ? -7.712 4.230 5.530 1.00 93.81 99 VAL A O 1
ATOM 794 N N . ARG A 1 100 ? -8.209 4.466 7.717 1.00 94.12 100 ARG A N 1
ATOM 795 C CA . ARG A 1 100 ? -8.656 5.859 7.593 1.00 94.12 100 ARG A CA 1
ATOM 796 C C . ARG A 1 100 ? -7.513 6.731 7.069 1.00 94.12 100 ARG A C 1
ATOM 798 O O . ARG A 1 100 ? -6.339 6.475 7.341 1.00 94.12 100 ARG A O 1
ATOM 805 N N . ASN A 1 101 ? -7.855 7.779 6.320 1.00 95.88 101 ASN A N 1
ATOM 806 C CA . ASN A 1 101 ? -6.870 8.746 5.857 1.00 95.88 101 ASN A CA 1
ATOM 807 C C . ASN A 1 101 ? -6.136 9.371 7.058 1.00 95.88 101 ASN A C 1
ATOM 809 O O . ASN A 1 101 ? -6.738 10.091 7.855 1.00 95.88 101 ASN A O 1
ATOM 813 N N . ARG A 1 102 ? -4.838 9.070 7.181 1.00 94.94 102 ARG A N 1
ATOM 814 C CA . ARG A 1 102 ? -4.004 9.512 8.305 1.00 94.94 102 ARG A CA 1
ATOM 815 C C . ARG A 1 102 ? -3.820 11.025 8.331 1.00 94.94 102 ARG A C 1
ATOM 817 O O . ARG A 1 102 ? -3.889 11.592 9.406 1.00 94.94 102 ARG A O 1
ATOM 824 N N . ILE A 1 103 ? -3.695 11.668 7.166 1.00 96.06 103 ILE A N 1
ATOM 825 C CA . ILE A 1 103 ? -3.598 13.135 7.055 1.00 96.06 103 ILE A CA 1
ATOM 826 C C . ILE A 1 103 ? -4.829 13.781 7.689 1.00 96.06 103 ILE A C 1
ATOM 828 O O . ILE A 1 103 ? -4.698 14.533 8.644 1.00 96.06 103 ILE A O 1
ATOM 832 N N . GLN A 1 104 ? -6.021 13.377 7.246 1.00 96.56 104 GLN A N 1
ATOM 833 C CA . GLN A 1 104 ? -7.277 13.879 7.804 1.00 96.56 104 GLN A CA 1
ATOM 834 C C . GLN A 1 104 ? -7.401 13.572 9.306 1.00 96.56 104 GLN A C 1
ATOM 836 O O . GLN A 1 104 ? -7.896 14.383 10.077 1.00 96.56 104 GLN A O 1
ATOM 841 N N . THR A 1 105 ? -6.940 12.394 9.734 1.00 96.00 105 THR A N 1
ATOM 842 C CA . THR A 1 105 ? -6.973 12.002 11.151 1.00 96.00 105 THR A CA 1
ATOM 843 C C . THR A 1 105 ? -6.089 12.919 12.001 1.00 96.00 105 THR A C 1
ATOM 845 O O . THR A 1 105 ? -6.515 13.343 13.070 1.00 96.00 105 THR A O 1
ATOM 848 N N . TYR A 1 106 ? -4.885 13.249 11.531 1.00 96.25 106 TYR A N 1
ATOM 849 C CA . TYR A 1 106 ? -3.979 14.168 12.220 1.00 96.25 106 TYR A CA 1
ATOM 850 C C . TYR A 1 106 ? -4.480 15.616 12.189 1.00 96.25 106 TYR A C 1
ATOM 852 O O . TYR A 1 106 ? -4.363 16.306 13.195 1.00 96.25 106 TYR A O 1
ATOM 860 N N . GLU A 1 107 ? -5.097 16.064 11.093 1.00 95.75 107 GLU A N 1
ATOM 861 C CA . GLU A 1 107 ? -5.745 17.382 11.007 1.00 95.75 107 GLU A CA 1
ATOM 862 C C . GLU A 1 107 ? -6.886 17.522 12.027 1.00 95.75 107 GLU A C 1
ATOM 864 O O . GLU A 1 107 ? -6.932 18.499 12.772 1.00 95.75 107 GLU A O 1
ATOM 869 N N . GLU A 1 108 ? -7.768 16.520 12.120 1.00 95.75 108 GLU A N 1
ATOM 870 C CA . GLU A 1 108 ? -8.852 16.484 13.113 1.00 95.75 108 GLU A CA 1
ATOM 871 C C . GLU A 1 108 ? -8.309 16.481 14.554 1.00 95.75 108 GLU A C 1
ATOM 873 O O . GLU A 1 108 ? -8.824 17.195 15.414 1.00 95.75 108 GLU A O 1
ATOM 878 N N . GLN A 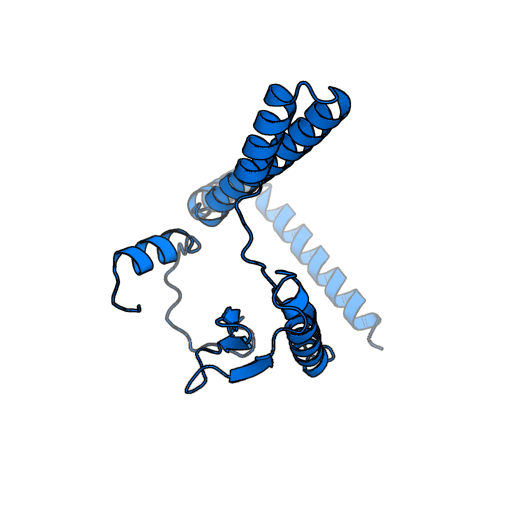1 109 ? -7.250 15.709 14.825 1.00 93.75 109 GLN A N 1
ATOM 879 C CA . GLN A 1 109 ? -6.606 15.668 16.144 1.00 93.75 109 GLN A CA 1
ATOM 880 C C . GLN A 1 109 ? -5.948 17.000 16.511 1.00 93.75 109 GLN A C 1
ATOM 882 O O . GLN A 1 109 ? -6.078 17.453 17.647 1.00 93.75 109 GLN A O 1
ATOM 887 N N . LEU A 1 110 ? -5.264 17.639 15.560 1.00 93.50 110 LEU A N 1
ATOM 888 C CA . LEU A 1 110 ? -4.624 18.933 15.772 1.00 93.50 110 LEU A CA 1
ATOM 889 C C . LEU A 1 110 ? -5.666 20.012 16.085 1.00 93.50 110 LEU A C 1
ATOM 891 O O . LEU A 1 110 ? -5.495 20.765 17.042 1.00 93.50 110 LEU A O 1
ATOM 895 N N . GLN A 1 111 ? -6.769 20.036 15.334 1.00 93.75 111 GLN A N 1
ATOM 896 C CA . GLN A 1 111 ? -7.875 20.961 15.570 1.00 93.75 111 GLN A CA 1
ATOM 897 C C . GLN A 1 111 ? -8.482 20.773 16.968 1.00 93.75 111 GLN A C 1
ATOM 899 O O . GLN A 1 111 ? -8.654 21.746 17.701 1.00 93.75 111 GLN A O 1
ATOM 904 N N . ALA A 1 112 ? -8.727 19.524 17.377 1.00 93.75 112 ALA A N 1
ATOM 905 C CA . ALA A 1 112 ? -9.263 19.219 18.702 1.00 93.75 112 ALA A CA 1
ATOM 906 C C . ALA A 1 112 ? -8.329 19.669 19.843 1.00 93.75 112 ALA A C 1
ATOM 908 O O . ALA A 1 112 ? -8.799 20.144 20.875 1.00 93.75 112 ALA A O 1
ATOM 909 N N . ILE A 1 113 ? -7.007 19.556 19.667 1.00 92.88 113 ILE A N 1
ATOM 910 C CA . ILE A 1 113 ? -6.022 20.018 20.661 1.00 92.88 113 ILE A CA 1
ATOM 911 C C . ILE A 1 113 ? -6.025 21.541 20.775 1.00 92.88 113 ILE A C 1
ATOM 913 O O . ILE A 1 113 ? -5.974 22.063 21.889 1.00 92.88 113 ILE A O 1
ATOM 917 N N . ILE A 1 114 ? -6.104 22.250 19.648 1.00 89.44 114 ILE A N 1
ATOM 918 C CA . ILE A 1 114 ? -6.158 23.717 19.626 1.00 89.44 114 ILE A CA 1
ATOM 919 C C . ILE A 1 114 ? -7.416 24.210 20.351 1.00 89.44 114 ILE A C 1
ATOM 921 O O . ILE A 1 114 ? -7.331 25.099 21.196 1.00 89.44 114 ILE A O 1
ATOM 925 N N . GLU A 1 115 ? -8.571 23.604 20.074 1.00 91.62 115 GLU A N 1
ATOM 926 C CA . GLU A 1 115 ? -9.847 23.958 20.710 1.00 91.62 115 GLU A CA 1
ATOM 927 C C . GLU A 1 115 ? -9.870 23.655 22.212 1.00 91.62 115 GLU A C 1
ATOM 929 O O . GLU A 1 115 ? -10.430 24.423 22.993 1.00 91.62 115 GLU A O 1
ATOM 934 N N . ALA A 1 116 ? -9.228 22.564 22.633 1.00 91.06 116 ALA A N 1
ATOM 935 C CA . ALA A 1 116 ? -9.118 22.192 24.039 1.00 91.06 116 ALA A CA 1
ATOM 936 C C . ALA A 1 116 ? -8.069 23.010 24.820 1.00 91.06 116 ALA A C 1
ATOM 938 O O . ALA A 1 116 ? -7.917 22.794 26.023 1.00 91.06 116 ALA A O 1
ATOM 939 N N . GLY A 1 117 ? -7.324 23.915 24.167 1.00 83.94 117 GLY A N 1
ATOM 940 C CA . GLY A 1 117 ? -6.192 24.618 24.783 1.00 83.94 117 GLY A CA 1
ATOM 941 C C . GLY A 1 117 ? -5.087 23.658 25.241 1.00 83.94 117 GLY A C 1
ATOM 942 O O . GLY A 1 117 ? -4.484 23.854 26.295 1.00 83.94 117 GLY A O 1
ATOM 943 N N . GLY A 1 118 ? -4.890 22.568 24.495 1.00 80.31 118 GLY A N 1
ATOM 944 C CA . GLY A 1 118 ? -4.005 21.470 24.860 1.00 80.31 118 GLY A CA 1
ATOM 945 C C . GLY A 1 118 ? -2.514 21.815 24.798 1.00 80.31 118 GLY A C 1
ATOM 946 O O . GLY A 1 118 ? -2.101 22.907 24.419 1.00 80.31 118 GLY A O 1
ATOM 947 N N . SER A 1 119 ? -1.683 20.850 25.194 1.00 86.88 119 SER A N 1
ATOM 948 C CA . SER A 1 119 ? -0.232 21.035 25.283 1.00 86.88 119 SER A CA 1
ATOM 949 C C . SER A 1 119 ? 0.401 21.301 23.912 1.00 86.88 119 SER A C 1
ATOM 951 O O . SER A 1 119 ? 0.268 20.490 22.993 1.00 86.88 119 SER A O 1
ATOM 953 N N . GLU A 1 120 ? 1.179 22.383 23.807 1.00 88.19 120 GLU A N 1
ATOM 954 C CA . GLU A 1 120 ? 1.946 22.738 22.601 1.00 88.19 120 GLU A CA 1
ATOM 955 C C . GLU A 1 120 ? 2.857 21.597 22.121 1.00 88.19 120 GLU A C 1
ATOM 957 O O . GLU A 1 120 ? 3.054 21.414 20.922 1.00 88.19 120 GLU A O 1
ATOM 962 N N . GLN A 1 121 ? 3.370 20.776 23.044 1.00 89.81 121 GLN A N 1
ATOM 963 C CA . GLN A 1 121 ? 4.217 19.628 22.711 1.00 89.81 121 GLN A CA 1
ATOM 964 C C . GLN A 1 121 ? 3.455 18.552 21.926 1.00 89.81 121 GLN A C 1
ATOM 966 O O . GLN A 1 121 ? 3.991 17.985 20.975 1.00 89.81 121 GLN A O 1
ATOM 971 N N . GLN A 1 122 ? 2.198 18.281 22.293 1.00 89.69 122 GLN A N 1
ATOM 972 C CA . GLN A 1 122 ? 1.359 17.312 21.582 1.00 89.69 122 GLN A CA 1
ATOM 973 C C . GLN A 1 122 ? 0.977 17.830 20.193 1.00 89.69 122 GLN A C 1
ATOM 975 O O . GLN A 1 122 ? 1.027 17.076 19.221 1.00 89.69 122 GLN A O 1
ATOM 980 N N . ALA A 1 123 ? 0.665 19.126 20.087 1.00 92.12 123 ALA A N 1
ATOM 981 C CA . ALA A 1 123 ? 0.393 19.773 18.808 1.00 92.12 123 ALA A CA 1
ATOM 982 C C . ALA A 1 123 ? 1.610 19.708 17.868 1.00 92.12 123 ALA A C 1
ATOM 984 O O . ALA A 1 123 ? 1.469 19.326 16.707 1.00 92.12 123 ALA A O 1
ATOM 985 N N . ALA A 1 124 ? 2.812 19.995 18.381 1.00 93.50 124 ALA A N 1
ATOM 986 C CA . ALA A 1 124 ? 4.050 19.919 17.609 1.00 93.50 124 ALA A CA 1
ATOM 987 C C . ALA A 1 124 ? 4.336 18.496 17.098 1.00 93.50 124 ALA A C 1
ATOM 989 O O . ALA A 1 124 ? 4.725 18.326 15.941 1.00 93.50 124 ALA A O 1
ATOM 990 N N . GLN A 1 125 ? 4.099 17.469 17.923 1.00 93.69 125 GLN A N 1
ATOM 991 C CA . GLN A 1 125 ? 4.276 16.074 17.512 1.00 93.69 125 GLN A CA 1
ATOM 992 C C . GLN A 1 125 ? 3.313 15.686 16.382 1.00 93.69 125 GLN A C 1
ATOM 994 O O . GLN A 1 125 ? 3.744 15.150 15.363 1.00 93.69 125 GLN A O 1
ATOM 999 N N . ILE A 1 126 ? 2.021 15.999 16.521 1.00 94.31 126 ILE A N 1
ATOM 1000 C CA . ILE A 1 126 ? 1.019 15.693 15.487 1.00 94.31 126 ILE A CA 1
ATOM 1001 C C . ILE A 1 126 ? 1.313 16.456 14.195 1.00 94.31 126 ILE A C 1
ATOM 1003 O O . ILE A 1 126 ? 1.142 15.913 13.105 1.00 94.31 126 ILE A O 1
ATOM 1007 N N . GLN A 1 127 ? 1.803 17.692 14.293 1.00 94.81 127 GLN A N 1
ATOM 1008 C CA . GLN A 1 127 ? 2.205 18.469 13.127 1.00 94.81 127 GLN A CA 1
ATOM 1009 C C . GLN A 1 127 ? 3.406 17.842 12.401 1.00 94.81 127 GLN A C 1
ATOM 1011 O O . GLN A 1 127 ? 3.429 17.816 11.168 1.00 94.81 127 GLN A O 1
ATOM 1016 N N . ALA A 1 128 ? 4.375 17.293 13.139 1.00 96.19 128 ALA A N 1
ATOM 1017 C CA . ALA A 1 128 ? 5.486 16.547 12.553 1.00 96.19 128 ALA A CA 1
ATOM 1018 C C . ALA A 1 128 ? 5.007 15.257 11.858 1.00 96.19 128 ALA A C 1
ATOM 1020 O O . ALA A 1 128 ? 5.410 14.984 10.725 1.00 96.19 128 ALA A O 1
ATOM 1021 N N . ASP A 1 129 ? 4.100 14.503 12.486 1.00 96.06 129 ASP A N 1
ATOM 1022 C CA . ASP A 1 129 ? 3.523 13.280 11.909 1.00 96.06 129 ASP A CA 1
ATOM 1023 C C . ASP A 1 129 ? 2.686 13.578 10.650 1.00 96.06 129 ASP A C 1
ATOM 1025 O O . ASP A 1 129 ? 2.766 12.861 9.646 1.00 96.06 129 ASP A O 1
ATOM 1029 N N . LEU A 1 130 ? 1.930 14.680 10.665 1.00 96.62 130 LEU A N 1
ATOM 1030 C CA . LEU A 1 130 ? 1.184 15.187 9.515 1.00 96.62 130 LEU A CA 1
ATOM 1031 C C . LEU A 1 130 ? 2.119 15.528 8.348 1.00 96.62 130 LEU A C 1
ATOM 1033 O O . LEU A 1 130 ? 1.871 15.095 7.219 1.00 96.62 130 LEU A O 1
ATOM 1037 N N . ALA A 1 131 ? 3.210 16.249 8.619 1.00 97.06 131 ALA A N 1
ATOM 1038 C CA . ALA A 1 131 ? 4.207 16.594 7.611 1.00 97.06 131 ALA A CA 1
ATOM 1039 C C . ALA A 1 131 ? 4.868 15.338 7.012 1.00 97.06 131 ALA A C 1
ATOM 1041 O O . ALA A 1 131 ? 5.056 15.249 5.796 1.00 97.06 131 ALA A O 1
ATOM 1042 N N . ALA A 1 132 ? 5.161 14.329 7.838 1.00 97.19 132 ALA A N 1
ATOM 1043 C CA . ALA A 1 132 ? 5.714 13.060 7.373 1.00 97.19 132 ALA A CA 1
ATOM 1044 C C . ALA A 1 132 ? 4.741 12.298 6.449 1.00 97.19 132 ALA A C 1
ATOM 1046 O O . ALA A 1 132 ? 5.148 11.812 5.388 1.00 97.19 132 ALA A O 1
ATOM 1047 N N . GLU A 1 133 ? 3.450 12.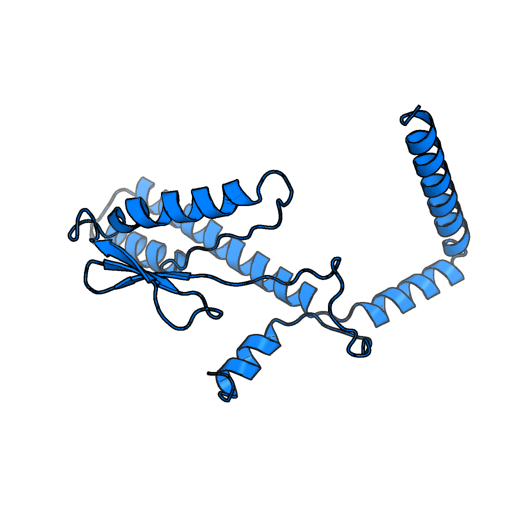217 6.795 1.00 96.69 133 GLU A N 1
ATOM 1048 C CA . GLU A 1 133 ? 2.441 11.587 5.930 1.00 96.69 133 GLU A CA 1
ATOM 1049 C C . GLU A 1 133 ? 2.212 12.371 4.628 1.00 96.69 133 GLU A C 1
ATOM 1051 O O . GLU A 1 133 ? 2.035 11.761 3.570 1.00 96.69 133 GLU A O 1
ATOM 1056 N N . GLN A 1 134 ? 2.260 13.705 4.662 1.00 96.25 134 GLN A N 1
ATOM 1057 C CA . GLN A 1 134 ? 2.189 14.535 3.454 1.00 96.25 134 GLN A CA 1
ATOM 1058 C C . GLN A 1 134 ? 3.385 14.274 2.532 1.00 96.25 134 GLN A C 1
ATOM 1060 O O . GLN A 1 134 ? 3.193 13.960 1.356 1.00 96.25 134 GLN A O 1
ATOM 1065 N N . HIS A 1 135 ? 4.605 14.271 3.073 1.00 97.06 135 HIS A N 1
ATOM 1066 C CA . HIS A 1 135 ? 5.806 13.964 2.298 1.00 97.06 135 HIS A CA 1
ATOM 1067 C C . HIS A 1 135 ? 5.753 12.556 1.678 1.00 97.06 135 HIS A C 1
ATOM 1069 O O . HIS A 1 135 ? 6.119 12.336 0.520 1.00 97.06 135 HIS A O 1
ATOM 1075 N N . LYS A 1 136 ? 5.206 11.579 2.410 1.00 96.25 136 LYS A N 1
ATOM 1076 C CA . LYS A 1 136 ? 4.957 10.231 1.886 1.00 96.25 136 LYS A CA 1
ATOM 1077 C C . LYS A 1 136 ? 4.017 10.248 0.672 1.00 96.25 136 LYS A C 1
ATOM 1079 O O . LYS A 1 136 ? 4.288 9.560 -0.314 1.00 96.25 136 LYS A O 1
ATOM 1084 N N . ARG A 1 137 ? 2.938 11.044 0.703 1.00 94.25 137 ARG A N 1
ATOM 1085 C CA . ARG A 1 137 ? 2.006 11.203 -0.433 1.00 94.25 137 ARG A CA 1
ATOM 1086 C C . ARG A 1 137 ? 2.673 11.844 -1.645 1.00 94.25 137 ARG A C 1
ATOM 1088 O O . ARG A 1 137 ? 2.410 11.413 -2.768 1.00 94.25 137 ARG A O 1
ATOM 1095 N N . GLU A 1 138 ? 3.541 12.827 -1.433 1.00 95.75 138 GLU A N 1
ATOM 1096 C CA . GLU A 1 138 ? 4.321 13.455 -2.505 1.00 95.75 138 GLU A CA 1
ATOM 1097 C C . GLU A 1 138 ? 5.248 12.447 -3.186 1.00 95.75 138 GLU A C 1
ATOM 1099 O O . GLU A 1 138 ? 5.261 12.340 -4.416 1.00 95.75 138 GLU A O 1
ATOM 1104 N N . ASN A 1 139 ? 5.958 11.645 -2.390 1.00 96.31 139 ASN A N 1
ATOM 1105 C CA . ASN A 1 139 ? 6.835 10.593 -2.895 1.00 96.31 139 ASN A CA 1
ATOM 1106 C C . ASN A 1 139 ? 6.056 9.556 -3.713 1.00 96.31 139 ASN A C 1
ATOM 1108 O O . ASN A 1 139 ? 6.477 9.205 -4.816 1.00 96.31 139 ASN A O 1
ATOM 1112 N N . TRP A 1 140 ? 4.881 9.128 -3.245 1.00 93.75 140 TRP A N 1
ATOM 1113 C CA . TRP A 1 140 ? 4.003 8.237 -4.010 1.00 93.75 140 TRP A CA 1
ATOM 1114 C C . TRP A 1 140 ? 3.504 8.866 -5.311 1.00 93.75 140 TRP A C 1
ATOM 1116 O O . TRP A 1 140 ? 3.435 8.192 -6.340 1.00 93.75 140 TRP A O 1
ATOM 1126 N N . ALA A 1 141 ? 3.178 10.159 -5.305 1.00 93.44 141 ALA A N 1
ATOM 1127 C CA . ALA A 1 141 ? 2.778 10.868 -6.514 1.00 93.44 141 ALA A CA 1
ATOM 1128 C C . ALA A 1 141 ? 3.927 10.938 -7.534 1.00 93.44 141 ALA A C 1
ATOM 1130 O O . ALA A 1 141 ? 3.709 10.716 -8.728 1.00 93.44 141 ALA A O 1
ATOM 1131 N N . LEU A 1 142 ? 5.154 11.202 -7.077 1.00 94.56 142 LEU A N 1
ATOM 1132 C CA . LEU A 1 142 ? 6.353 11.195 -7.913 1.00 94.56 142 LEU A CA 1
ATOM 1133 C C . LEU A 1 142 ? 6.649 9.797 -8.466 1.00 94.56 142 LEU A C 1
ATOM 1135 O O . LEU A 1 142 ? 6.928 9.649 -9.655 1.00 94.56 142 LEU A O 1
ATOM 1139 N N . GLU A 1 143 ? 6.550 8.768 -7.632 1.00 93.00 143 GLU A N 1
ATOM 1140 C CA . GLU A 1 143 ? 6.736 7.383 -8.048 1.00 93.00 143 GLU A CA 1
ATOM 1141 C C . GLU A 1 143 ? 5.708 6.974 -9.106 1.00 93.00 143 GLU A C 1
ATOM 1143 O O . GLU A 1 143 ? 6.066 6.399 -10.132 1.00 93.00 143 GLU A O 1
ATOM 1148 N N . ASN A 1 144 ? 4.441 7.343 -8.920 1.00 89.25 144 ASN A N 1
ATOM 1149 C CA . ASN A 1 144 ? 3.392 7.076 -9.895 1.00 89.25 144 ASN A CA 1
ATOM 1150 C C . ASN A 1 144 ? 3.667 7.773 -11.239 1.00 89.25 144 ASN A C 1
ATOM 1152 O O . ASN A 1 144 ? 3.464 7.177 -12.294 1.00 89.25 144 ASN A O 1
ATOM 1156 N N . LYS A 1 145 ? 4.189 9.011 -11.222 1.00 90.88 145 LYS A N 1
ATOM 1157 C CA . LYS A 1 145 ? 4.639 9.699 -12.447 1.00 90.88 145 LYS A CA 1
ATOM 1158 C C . LYS A 1 145 ? 5.757 8.923 -13.142 1.00 90.88 145 LYS A C 1
ATOM 1160 O O . LYS A 1 145 ? 5.692 8.751 -14.354 1.00 90.88 145 LYS A O 1
ATOM 1165 N N . ARG A 1 146 ? 6.744 8.423 -12.389 1.00 91.62 146 ARG A N 1
ATOM 1166 C CA . ARG A 1 146 ? 7.843 7.601 -12.928 1.00 91.62 146 ARG A CA 1
ATOM 1167 C C . ARG A 1 146 ? 7.320 6.299 -13.539 1.00 91.62 146 ARG A C 1
ATOM 1169 O O . ARG A 1 146 ? 7.657 5.993 -14.672 1.00 91.62 146 ARG A O 1
ATOM 1176 N N . ARG A 1 147 ? 6.432 5.574 -12.849 1.00 87.50 147 ARG A N 1
ATOM 1177 C CA . ARG A 1 147 ? 5.857 4.298 -13.330 1.00 87.50 147 ARG A CA 1
ATOM 1178 C C . ARG A 1 147 ? 5.073 4.429 -14.642 1.00 87.50 147 ARG A C 1
ATOM 1180 O O . ARG A 1 147 ? 5.041 3.487 -15.429 1.00 87.50 147 ARG A O 1
ATOM 1187 N N . LYS A 1 148 ? 4.452 5.587 -14.878 1.00 86.44 148 LYS A N 1
ATOM 1188 C CA . LYS A 1 148 ? 3.688 5.885 -16.102 1.00 86.44 148 LYS A CA 1
ATOM 1189 C C . LYS A 1 148 ? 4.520 6.529 -17.209 1.00 86.44 148 LYS A C 1
ATOM 1191 O O . LYS A 1 148 ? 4.002 6.763 -18.297 1.00 86.44 148 LYS A O 1
ATOM 1196 N N . HIS A 1 149 ? 5.769 6.898 -16.940 1.00 89.25 149 HIS A N 1
ATOM 1197 C CA . HIS A 1 149 ? 6.578 7.615 -17.913 1.00 89.25 149 HIS A CA 1
ATOM 1198 C C . HIS A 1 149 ? 7.153 6.652 -18.958 1.00 89.25 149 HIS A C 1
ATOM 1200 O O . HIS A 1 149 ? 7.731 5.622 -18.618 1.00 89.25 149 HIS A O 1
ATOM 1206 N N . ASN A 1 150 ? 7.030 7.002 -20.241 1.00 89.69 150 ASN A N 1
ATOM 1207 C CA . ASN A 1 150 ? 7.664 6.248 -21.317 1.00 89.69 150 ASN A CA 1
ATOM 1208 C C . ASN A 1 150 ? 9.136 6.663 -21.451 1.00 89.69 150 ASN A C 1
ATOM 1210 O O . ASN A 1 150 ? 9.444 7.714 -22.011 1.00 89.69 150 ASN A O 1
ATOM 1214 N N . TYR A 1 151 ? 10.043 5.814 -20.969 1.00 91.38 151 TYR A N 1
ATOM 1215 C CA . TYR A 1 151 ? 11.485 6.068 -21.004 1.00 91.38 151 TYR A CA 1
ATOM 1216 C C . TYR A 1 151 ? 12.161 5.726 -22.342 1.00 91.38 151 TYR A C 1
ATOM 1218 O O . TYR A 1 151 ? 13.336 6.046 -22.508 1.00 91.38 151 TYR A O 1
ATOM 1226 N N . ILE A 1 152 ? 11.470 5.120 -23.317 1.00 91.44 152 ILE A N 1
ATOM 1227 C CA . ILE A 1 152 ? 12.092 4.702 -24.589 1.00 91.44 152 ILE A CA 1
ATOM 1228 C C . ILE A 1 152 ? 12.729 5.868 -25.358 1.00 91.44 152 ILE A C 1
ATOM 1230 O O . ILE A 1 152 ? 13.896 5.739 -25.738 1.00 91.44 152 ILE A O 1
ATOM 1234 N N . PRO A 1 153 ? 12.061 7.024 -25.550 1.00 93.25 153 PRO A N 1
ATOM 1235 C CA . PRO A 1 153 ? 12.681 8.156 -26.237 1.00 93.25 153 PRO A CA 1
ATOM 1236 C C . PRO A 1 153 ? 13.957 8.637 -25.535 1.00 93.25 153 PRO A C 1
ATOM 1238 O O . PRO A 1 153 ? 14.963 8.913 -26.188 1.00 93.25 153 PRO A O 1
ATOM 1241 N N . PHE A 1 154 ? 13.933 8.679 -24.200 1.00 94.38 154 PHE A N 1
ATOM 1242 C CA . PHE A 1 154 ? 15.085 9.059 -23.389 1.00 94.38 154 PHE A CA 1
ATOM 1243 C C . PHE A 1 154 ? 16.244 8.066 -23.546 1.00 94.38 154 PHE A C 1
ATOM 1245 O O . PHE A 1 154 ? 17.372 8.483 -23.802 1.00 94.38 154 PHE A O 1
ATOM 1252 N N . ILE A 1 155 ? 15.968 6.761 -23.457 1.00 94.12 155 ILE A N 1
ATOM 1253 C CA . ILE A 1 155 ? 16.976 5.701 -23.600 1.00 94.12 155 ILE A CA 1
ATOM 1254 C C . ILE A 1 155 ? 17.628 5.761 -24.983 1.00 94.12 155 ILE A C 1
ATOM 1256 O O . ILE A 1 155 ? 18.853 5.733 -25.083 1.00 94.12 155 ILE A O 1
ATOM 1260 N N . ILE A 1 156 ? 16.839 5.906 -26.051 1.00 94.38 156 ILE A N 1
ATOM 1261 C CA . ILE A 1 156 ? 17.371 6.011 -27.416 1.00 94.38 156 ILE A CA 1
ATOM 1262 C C . ILE A 1 156 ? 18.288 7.230 -27.544 1.00 94.38 156 ILE A C 1
ATOM 1264 O O . ILE A 1 156 ? 19.378 7.120 -28.107 1.00 94.38 156 ILE A O 1
ATOM 1268 N N . GLN A 1 157 ? 17.882 8.385 -27.012 1.00 95.88 157 GLN A N 1
ATOM 1269 C CA . GLN A 1 157 ? 18.696 9.596 -27.093 1.00 95.88 157 GLN A CA 1
ATOM 1270 C C . GLN A 1 157 ? 19.988 9.479 -26.274 1.00 95.88 157 GLN A C 1
ATOM 1272 O O . GLN A 1 157 ? 21.048 9.926 -26.721 1.00 95.88 157 GLN A O 1
ATOM 1277 N N . LEU A 1 158 ? 19.922 8.839 -25.104 1.00 95.50 158 LEU A N 1
ATOM 1278 C CA . LEU A 1 158 ? 21.088 8.552 -24.275 1.00 95.50 158 LEU A CA 1
ATOM 1279 C C . LEU A 1 158 ? 22.085 7.653 -25.018 1.00 95.50 158 LEU A C 1
ATOM 1281 O O . LEU A 1 158 ? 23.267 7.985 -25.088 1.00 95.50 158 LEU A O 1
ATOM 1285 N N . LEU A 1 159 ? 21.610 6.562 -25.626 1.00 94.75 159 LEU A N 1
ATOM 1286 C CA . LEU A 1 159 ? 22.446 5.648 -26.409 1.00 94.75 159 LEU A CA 1
ATOM 1287 C C . LEU A 1 159 ? 23.100 6.349 -27.606 1.00 94.75 159 LEU A C 1
ATOM 1289 O O . LEU A 1 159 ? 24.301 6.188 -27.817 1.00 94.75 159 LEU A O 1
ATOM 1293 N N . LYS A 1 160 ? 22.348 7.179 -28.343 1.00 94.25 160 LYS A N 1
ATOM 1294 C CA . LYS A 1 160 ? 22.892 7.998 -29.441 1.00 94.25 160 LYS A CA 1
ATOM 1295 C C . LYS A 1 160 ? 24.007 8.926 -28.955 1.00 94.25 160 LYS A C 1
ATOM 1297 O O . LYS A 1 160 ? 25.098 8.920 -29.514 1.00 94.25 160 LYS A O 1
ATOM 1302 N N . SER A 1 161 ? 23.768 9.639 -27.855 1.00 95.62 161 SER A N 1
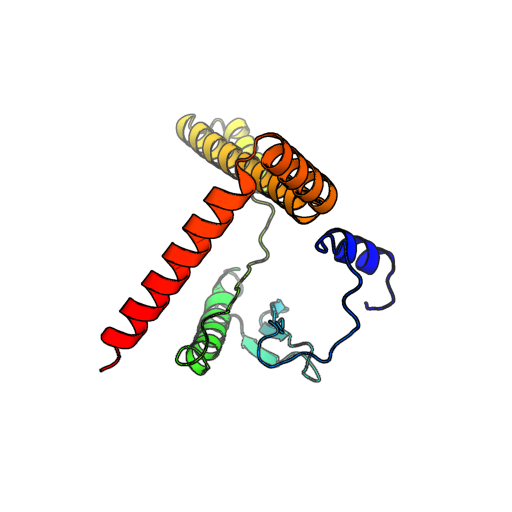ATOM 1303 C CA . SER A 1 161 ? 24.737 10.577 -27.271 1.00 95.62 161 SER A CA 1
ATOM 1304 C C . SER A 1 161 ? 26.021 9.878 -26.803 1.00 95.62 161 SER A C 1
ATOM 1306 O O . SER A 1 161 ? 27.117 10.417 -26.942 1.00 95.62 161 SER A O 1
ATOM 1308 N N . LEU A 1 162 ? 25.910 8.666 -26.248 1.00 94.38 162 LEU A N 1
ATOM 1309 C CA . LEU A 1 162 ? 27.064 7.858 -25.837 1.00 94.38 162 LEU A CA 1
ATOM 1310 C C . LEU A 1 162 ? 27.852 7.312 -27.033 1.00 94.38 162 LEU A C 1
ATOM 1312 O O . LEU A 1 162 ? 29.082 7.236 -26.966 1.00 94.38 162 LEU A O 1
ATOM 1316 N N . ALA A 1 163 ? 27.164 6.943 -28.115 1.00 93.75 163 ALA A N 1
ATOM 1317 C CA . ALA A 1 163 ? 27.799 6.499 -29.351 1.00 93.75 163 ALA A CA 1
ATOM 1318 C C . ALA A 1 163 ? 28.587 7.641 -30.011 1.00 93.75 163 ALA A C 1
ATOM 1320 O O . ALA A 1 163 ? 29.756 7.462 -30.346 1.00 93.75 163 ALA A O 1
ATOM 1321 N N . GLU A 1 164 ? 28.000 8.839 -30.100 1.00 95.31 164 GLU A N 1
ATOM 1322 C CA . GLU A 1 164 ? 28.669 10.043 -30.618 1.00 95.31 164 GLU A CA 1
ATOM 1323 C C . GLU A 1 164 ? 29.935 10.388 -29.822 1.00 95.31 164 GLU A C 1
ATOM 1325 O O . GLU A 1 164 ? 30.966 10.742 -30.393 1.00 95.31 164 GLU A O 1
ATOM 1330 N N . LYS A 1 165 ? 29.892 10.213 -28.496 1.00 95.38 165 LYS A N 1
ATOM 1331 C CA . LYS A 1 165 ? 31.043 10.420 -27.604 1.00 95.38 165 LYS A CA 1
ATOM 1332 C C . LYS A 1 165 ? 32.036 9.252 -27.578 1.00 95.38 165 LYS A C 1
ATOM 1334 O O . LYS A 1 165 ? 33.015 9.329 -26.842 1.00 95.38 165 LYS A O 1
ATOM 1339 N N . LYS A 1 166 ? 31.801 8.174 -28.341 1.00 93.06 166 LYS A N 1
ATOM 1340 C CA . LYS A 1 166 ? 32.601 6.931 -28.341 1.00 93.06 166 LYS A CA 1
ATOM 1341 C C . LYS A 1 166 ? 32.739 6.277 -26.955 1.00 93.06 166 LYS A C 1
ATOM 1343 O O . LYS A 1 166 ? 33.707 5.577 -26.680 1.00 93.06 166 LYS A O 1
ATOM 1348 N N . GLN A 1 167 ? 31.765 6.501 -26.073 1.00 93.69 167 GLN A N 1
ATOM 1349 C CA . GLN A 1 167 ? 31.730 5.951 -24.712 1.00 93.69 167 GLN A CA 1
ATOM 1350 C C . GLN A 1 167 ? 30.882 4.680 -24.614 1.00 93.69 167 GLN A C 1
ATOM 1352 O O . GLN A 1 167 ? 30.972 3.957 -23.627 1.00 93.69 167 GLN A O 1
ATOM 1357 N N . LEU A 1 168 ? 30.062 4.388 -25.624 1.00 90.81 168 LEU A N 1
ATOM 1358 C CA . LEU A 1 168 ? 29.132 3.262 -25.575 1.00 90.81 168 LEU A CA 1
ATOM 1359 C C . LEU A 1 168 ? 29.839 1.895 -25.601 1.00 90.81 168 LEU A C 1
ATOM 1361 O O . LEU A 1 168 ? 29.609 1.067 -24.724 1.00 90.81 168 LEU A O 1
ATOM 1365 N N . GLU A 1 169 ? 30.720 1.665 -26.574 1.00 90.75 169 GLU A N 1
ATOM 1366 C CA . GLU A 1 169 ? 31.474 0.411 -26.718 1.00 90.75 169 GLU A CA 1
ATOM 1367 C C . GLU A 1 169 ? 32.300 0.018 -25.477 1.00 90.75 169 GLU A C 1
ATOM 1369 O O . GLU A 1 169 ? 32.188 -1.136 -25.049 1.00 90.75 169 GLU A O 1
ATOM 1374 N N . PRO A 1 170 ? 33.090 0.917 -24.844 1.00 93.62 170 PRO A N 1
ATOM 1375 C CA . PRO A 1 170 ? 33.853 0.543 -23.655 1.00 93.62 170 PRO A CA 1
ATOM 1376 C C . PRO A 1 170 ? 32.948 0.173 -22.474 1.00 93.62 170 PRO A C 1
ATOM 1378 O O . PRO A 1 170 ? 33.264 -0.769 -21.751 1.00 93.62 170 PRO A O 1
ATOM 1381 N N . LEU A 1 171 ? 31.803 0.847 -22.310 1.00 92.75 171 LEU A N 1
ATOM 1382 C CA . LEU A 1 171 ? 30.830 0.520 -21.262 1.00 92.75 171 LEU A CA 1
ATOM 1383 C C . LEU A 1 171 ? 30.186 -0.855 -21.486 1.00 92.75 171 LEU A C 1
ATOM 1385 O O . LEU A 1 171 ? 30.034 -1.625 -20.539 1.00 92.75 171 LEU A O 1
ATOM 1389 N N . ILE A 1 172 ? 29.850 -1.194 -22.736 1.00 92.06 172 ILE A N 1
ATOM 1390 C CA . ILE A 1 172 ? 29.324 -2.524 -23.080 1.00 92.06 172 ILE A CA 1
ATOM 1391 C C . ILE A 1 172 ? 30.362 -3.601 -22.761 1.00 92.06 172 ILE A C 1
ATOM 1393 O O . ILE A 1 172 ? 30.033 -4.600 -22.121 1.00 92.06 172 ILE A O 1
ATOM 1397 N N . LYS A 1 173 ? 31.619 -3.391 -23.168 1.00 91.31 173 LYS A N 1
ATOM 1398 C CA . LYS A 1 173 ? 32.704 -4.342 -22.909 1.00 91.31 173 LYS A CA 1
ATOM 1399 C C . LYS A 1 173 ? 32.927 -4.547 -21.410 1.00 91.31 173 LYS A C 1
ATOM 1401 O O . LYS A 1 173 ? 32.936 -5.686 -20.956 1.00 91.31 173 LYS A O 1
ATOM 1406 N N . GLN A 1 174 ? 33.007 -3.461 -20.641 1.00 93.31 174 GLN A N 1
ATOM 1407 C CA . GLN A 1 174 ? 33.150 -3.514 -19.186 1.00 93.31 174 GLN A CA 1
ATOM 1408 C C . GLN A 1 174 ? 32.036 -4.344 -18.531 1.00 93.31 174 GLN A C 1
ATOM 1410 O O . GLN A 1 174 ? 32.310 -5.163 -17.655 1.00 93.31 174 GLN A O 1
ATOM 1415 N N . GLN A 1 175 ? 30.787 -4.167 -18.969 1.00 91.12 175 GLN A N 1
ATOM 1416 C CA . GLN A 1 175 ? 29.654 -4.903 -18.411 1.00 91.12 175 GLN A CA 1
ATOM 1417 C C . GLN A 1 175 ? 29.659 -6.388 -18.806 1.00 91.12 175 GLN A C 1
ATOM 1419 O O . GLN A 1 175 ? 29.307 -7.242 -17.989 1.00 91.12 175 GLN A O 1
ATOM 1424 N N . LEU A 1 176 ? 30.067 -6.718 -20.037 1.00 90.25 176 LEU A N 1
ATOM 1425 C CA . LEU A 1 176 ? 30.221 -8.107 -20.485 1.00 90.25 176 LEU A CA 1
ATOM 1426 C C . LEU A 1 176 ? 31.329 -8.827 -19.709 1.00 90.25 176 LEU A C 1
ATOM 1428 O O . LEU A 1 176 ? 31.113 -9.948 -19.245 1.00 90.25 176 LEU A O 1
ATOM 1432 N N . ASP A 1 177 ? 32.471 -8.170 -19.513 1.00 89.94 177 ASP A N 1
ATOM 1433 C CA . ASP A 1 177 ? 33.602 -8.706 -18.752 1.00 89.94 177 ASP A CA 1
ATOM 1434 C C . ASP A 1 177 ? 33.220 -8.922 -17.277 1.00 89.94 177 ASP A C 1
ATOM 1436 O O . ASP A 1 177 ? 33.479 -9.990 -16.715 1.00 89.94 177 ASP A O 1
ATOM 1440 N N . ALA A 1 178 ? 32.509 -7.966 -16.665 1.00 88.31 178 ALA A N 1
ATOM 1441 C CA . ALA A 1 178 ? 31.973 -8.111 -15.311 1.00 88.31 178 ALA A CA 1
ATOM 1442 C C . ALA A 1 178 ? 30.998 -9.297 -15.198 1.00 88.31 178 ALA A C 1
ATOM 1444 O O . ALA A 1 178 ? 31.093 -10.089 -14.258 1.00 88.31 178 ALA A O 1
ATOM 1445 N N . ARG A 1 179 ? 30.098 -9.474 -16.177 1.00 86.81 179 ARG A N 1
ATOM 1446 C CA . ARG A 1 179 ? 29.154 -10.604 -16.207 1.00 86.81 179 ARG A CA 1
ATOM 1447 C C . ARG A 1 179 ? 29.870 -11.948 -16.335 1.00 86.81 179 ARG A C 1
ATOM 1449 O O . ARG A 1 179 ? 29.531 -12.894 -15.630 1.00 86.81 179 ARG A O 1
ATOM 1456 N N . ASN A 1 180 ? 30.855 -12.039 -17.224 1.00 84.62 180 ASN A N 1
ATOM 1457 C CA . ASN A 1 180 ? 31.630 -13.263 -17.426 1.00 84.62 180 ASN A CA 1
ATOM 1458 C C . ASN A 1 180 ? 32.438 -13.623 -16.171 1.00 84.62 180 ASN A C 1
ATOM 1460 O O . ASN A 1 180 ? 32.501 -14.792 -15.799 1.00 84.62 180 ASN A O 1
ATOM 1464 N N . THR A 1 181 ? 32.977 -12.616 -15.479 1.00 81.44 181 THR A N 1
ATOM 1465 C CA . THR A 1 181 ? 33.681 -12.797 -14.202 1.00 81.44 181 THR A CA 1
ATOM 1466 C C . THR A 1 181 ? 32.737 -13.314 -13.113 1.00 81.44 181 THR A C 1
ATOM 1468 O O . THR A 1 181 ? 33.076 -14.281 -12.439 1.00 81.44 181 THR A O 1
ATOM 1471 N N . ALA A 1 182 ? 31.533 -12.741 -12.986 1.00 78.75 182 ALA A N 1
ATOM 1472 C CA . ALA A 1 182 ? 30.518 -13.181 -12.021 1.00 78.75 182 ALA A CA 1
ATOM 1473 C C . ALA A 1 182 ? 30.026 -14.622 -12.271 1.00 78.75 182 ALA A C 1
ATOM 1475 O O . ALA A 1 182 ? 29.782 -15.379 -11.332 1.00 78.75 182 ALA A O 1
ATOM 1476 N N . ASN A 1 183 ? 29.906 -15.026 -13.538 1.00 75.62 183 ASN A N 1
ATOM 1477 C CA . ASN A 1 183 ? 29.533 -16.396 -13.893 1.00 75.62 183 ASN A CA 1
ATOM 1478 C C . ASN A 1 183 ? 30.657 -17.404 -13.598 1.00 75.62 183 ASN A C 1
ATOM 1480 O O . ASN A 1 183 ? 30.375 -18.532 -13.188 1.00 75.62 183 ASN A O 1
ATOM 1484 N N . ALA A 1 184 ? 31.921 -17.007 -13.770 1.00 72.44 184 ALA A N 1
ATOM 1485 C CA . ALA A 1 184 ? 33.068 -17.846 -13.438 1.00 72.44 184 ALA A CA 1
ATOM 1486 C C . ALA A 1 184 ? 33.179 -18.088 -11.923 1.00 72.44 184 ALA A C 1
ATOM 1488 O O . ALA A 1 184 ? 33.342 -19.234 -11.511 1.00 72.44 184 ALA A O 1
ATOM 1489 N N . THR A 1 185 ? 33.002 -17.052 -11.092 1.00 66.81 185 THR A N 1
ATOM 1490 C CA . THR A 1 185 ? 33.030 -17.180 -9.623 1.00 66.81 185 THR A CA 1
ATOM 1491 C C . THR A 1 185 ? 31.875 -18.007 -9.062 1.00 66.81 185 THR A C 1
ATOM 1493 O O . THR A 1 185 ? 32.078 -18.787 -8.132 1.00 66.81 185 THR A O 1
ATOM 1496 N N . ASN A 1 186 ? 30.675 -17.897 -9.639 1.00 63.28 186 ASN A N 1
ATOM 1497 C CA . ASN A 1 186 ? 29.541 -18.734 -9.232 1.00 63.28 186 ASN A CA 1
ATOM 1498 C C . ASN A 1 186 ? 29.726 -20.209 -9.620 1.00 63.28 186 ASN A C 1
ATOM 1500 O O . ASN A 1 186 ? 29.266 -21.087 -8.896 1.00 63.28 186 ASN A O 1
ATOM 1504 N N . SER A 1 187 ? 30.431 -20.492 -10.719 1.00 60.12 187 SER A N 1
ATOM 1505 C CA . SER A 1 187 ? 30.723 -21.868 -11.148 1.00 60.12 187 SER A CA 1
ATOM 1506 C C . SER A 1 187 ? 31.806 -22.535 -10.288 1.00 60.12 187 SER A C 1
ATOM 1508 O O . SER A 1 187 ? 31.755 -23.741 -10.074 1.00 60.12 187 SER A O 1
ATOM 1510 N N . SER A 1 188 ? 32.764 -21.765 -9.759 1.00 57.22 188 SER A N 1
ATOM 1511 C CA . SER A 1 188 ? 33.823 -22.268 -8.869 1.00 57.22 188 SER A CA 1
ATOM 1512 C C . SER A 1 188 ? 33.390 -22.463 -7.410 1.00 57.22 188 SER A C 1
ATOM 1514 O O . SER A 1 188 ? 34.013 -23.247 -6.710 1.00 57.22 188 SER A O 1
ATOM 1516 N N . ASN A 1 189 ? 32.335 -21.781 -6.950 1.00 54.09 189 ASN A N 1
ATOM 1517 C CA . ASN A 1 189 ? 31.782 -21.945 -5.595 1.00 54.09 189 ASN A CA 1
ATOM 1518 C C . ASN A 1 189 ? 30.698 -23.040 -5.499 1.00 54.09 189 ASN A C 1
ATOM 1520 O O . ASN A 1 189 ? 30.147 -23.258 -4.422 1.00 54.09 189 ASN A O 1
ATOM 1524 N N . ALA A 1 190 ? 30.356 -23.684 -6.619 1.00 50.03 190 ALA A N 1
ATOM 1525 C CA . ALA A 1 190 ? 29.364 -24.759 -6.701 1.00 50.03 190 ALA A CA 1
ATOM 1526 C C . ALA A 1 190 ? 29.992 -26.170 -6.809 1.00 50.03 190 ALA A C 1
ATOM 1528 O O . ALA A 1 190 ? 29.263 -27.139 -7.028 1.00 50.03 190 ALA A O 1
ATOM 1529 N N . GLN A 1 191 ? 31.320 -26.280 -6.669 1.00 40.66 191 GLN A N 1
ATOM 1530 C CA . GLN A 1 191 ? 32.077 -27.531 -6.494 1.00 40.66 191 GLN A CA 1
ATOM 1531 C C . GLN A 1 191 ? 32.583 -27.639 -5.057 1.00 40.66 191 GLN A C 1
ATOM 1533 O O . GLN A 1 191 ? 32.601 -28.779 -4.545 1.00 40.66 191 GLN A O 1
#

InterPro domains:
  IPR001578 Peptidase C12, ubiquitin carboxyl-terminal hydrolase [PF01088] (1-84)
  IPR001578 Peptidase C12, ubiquitin carboxyl-terminal hydrolase [PS52048] (1-100)
  IPR001578 Peptidase C12, ubiquitin carboxyl-terminal hydrolase [PTHR10589] (1-173)
  IPR036959 Peptidase C12, ubiquitin carboxyl-terminal hydrolase superfamily [G3DSA:3.40.532.10] (1-103)
  IPR038765 Papain-like cysteine peptidase superfamily [SSF54001] (1-100)
  IPR041507 Peptidase C12, C-terminal domain [PF18031] (124-168)

Foldseek 3Di:
DVPDPVVVVVVCLLAFDDPDPDPPDDDDPPHPDDFDWDWDDDPQWIWIDGPVDPDIDTQGGQPDPVDPCSCCVRVVVVVVVVCVVCVVPDDPDDDDDDDDDLLVVLVVVLVVCVVVVHDPVVNVVSVVVNVVSVVVVVVVVVVSVVRHDDCVVVVVVVCVVCVVVVNNVVVVVVVVVVVVVVVVVVVVVVD

Radius of gyration: 25.4 Å; chains: 1; bounding box: 56×52×56 Å

Secondary structure (DSSP, 8-state):
-TT-HHHHHHHHHTS----S----PPPPTTS--PPPEEEEEETTEEEEEETTSSSPEEEEE-S-TTSTTTTHHHHHHHHHHHHHTTTTT------------HHHHHHHHHHHHHHTT--HHHHHHHHHHHHHHHHHHHHHHHHHHHHT---HHHHHHHHHHHHHTT-HHHHHHHHHHHHHHHHHHHHHTT-